Protein AF-A0A448ZVB6-F1 (afdb_monomer)

Radius of gyration: 27.48 Å; Cα contacts (8 Å, |Δi|>4): 356; chains: 1; bounding box: 102×37×63 Å

Solvent-accessible surface area (backbone atoms only — not comparable to full-atom values): 16052 Å² total; per-residue (Å²): 132,83,75,80,77,71,79,61,34,28,39,80,44,80,41,74,34,84,88,76,76,42,80,31,46,34,41,31,63,44,66,99,83,74,84,66,83,57,30,92,33,46,58,62,41,49,52,52,50,46,66,74,47,70,85,50,82,88,43,48,42,34,34,35,47,94,94,38,82,69,21,28,39,43,57,68,56,50,50,53,50,53,54,49,39,58,76,67,65,57,62,52,88,70,40,46,74,63,48,36,54,79,67,66,67,46,43,80,64,83,57,94,79,47,58,57,59,50,50,50,54,49,50,52,53,19,48,58,38,46,73,44,48,65,62,53,45,78,39,81,73,54,90,83,61,56,76,90,70,56,48,60,86,38,46,48,73,50,50,86,96,55,94,57,44,77,44,70,78,46,58,47,74,55,94,78,27,36,40,42,29,29,32,37,35,47,91,92,41,51,25,66,54,28,28,31,48,35,39,38,61,90,78,69,57,72,44,72,52,71,60,38,57,42,67,57,55,51,51,49,51,26,60,78,69,72,44,84,83,70,85,84,80,62,80,94,60,78,64,84,77,72,54,70,64,58,56,51,49,53,52,50,52,53,52,53,51,52,51,52,50,51,53,51,52,52,55,53,64,70,75,108

Organism: Metamycoplasma orale (NCBI:txid2121)

Foldseek 3Di:
DDDPPPQFFKDWDWFQQPPPRDIAIEIETDDPDFDDPTDRFDLRVLVVVLVVCVVPPQHKYFYDYPLFTAAIDTSVLSVVVSVVCVVVVPDRSVDDPVVCVVVVSGHHDDDVPCPRRVRVSLRVLQVVQVRCQQQKDKDQQDLPDQLVPDWQVRIDIDGPPDPWDKGFPTWDDDPSKIWTWIWIDDPPHIYAIWIWIWHCSVVPPTDIDGTDRPVVVVVVVCVVVVHDDDDDDDPVPPPPPPDPVVVVVVVVVVVVVVVVVVVVVVVVVVVD

Secondary structure (DSSP, 8-state):
---------EEEEEEE-TTT--EEEEEEEPPTT--S--BSSHHHHHHHHHHHTTT-TT-EEEEEETTEEEEEEEHHHHHHHHHHHHHTT--GGG--HHHHHHTT-SBP---TTSHHHHHHHHHHHHHHHHTTGGG-EEEE--TTS-GGG--GGGEEEE-TT-SSEEEEEEEEEETTEEEEEEEEEETTEEPPPEEEEEE-TTTT--EEPPPEEHHHHHHHHHHHHT----S---GGG------HHHHHHHHHHHHHHHHHHHHHHHHHHTT-

pLDDT: mean 75.35, std 16.83, range [26.95, 94.06]

Sequence (272 aa):
MAETAAQKKLIVRELLHPKVNKVVPILSELGKNDKPLAYANLVVLLKTAIKRYENEKNLIFLFYAQNKLIGSLSIAKAHTIVNSLEAKKVAPETVNIRFLVDNKLLDMFQDSTGLVTKAVNQQIATQTLDDLADKVKILLINNSKKPKELTKNDFKISIENFNGQVIIENVLESNDELDIYYYLKQGENKSQVFLKHVTGILNKNLAFSEAQLASARISEILQSTGFEATQSIKISTIKYKVPKWLYAILAATWVVLLFTIIILILSIARII

Nearest PDB structures (foldseek):
  5m8e-assembly1_B  TM=5.361E-01  e=4.218E+00  Weissella cibaria
  3blz-assembly1_D  TM=3.629E-01  e=4.472E+00  Shewanella baltica OS155

Mean predicted aligned error: 14.22 Å

Structure (mmCIF, N/CA/C/O backbone):
data_AF-A0A448ZVB6-F1
#
_entry.id   AF-A0A448ZVB6-F1
#
loop_
_atom_site.group_PDB
_atom_site.id
_atom_site.type_symbol
_atom_site.label_atom_id
_atom_site.label_alt_id
_atom_site.label_comp_id
_atom_site.label_asym_id
_atom_site.label_entity_id
_atom_site.label_seq_id
_atom_site.pdbx_PDB_ins_code
_atom_site.Cartn_x
_atom_site.Cartn_y
_atom_site.Cartn_z
_atom_site.occupancy
_atom_site.B_iso_or_equiv
_atom_site.auth_seq_id
_atom_site.auth_comp_id
_atom_site.auth_asym_id
_atom_site.auth_atom_id
_atom_site.pdbx_PDB_model_num
ATOM 1 N N . MET A 1 1 ? -32.355 -13.796 0.747 1.00 26.97 1 MET A N 1
ATOM 2 C CA . MET A 1 1 ? -31.254 -14.693 0.334 1.00 26.97 1 MET A CA 1
ATOM 3 C C . MET A 1 1 ? -29.975 -14.162 0.944 1.00 26.97 1 MET A C 1
ATOM 5 O O . MET A 1 1 ? -29.622 -13.026 0.663 1.00 26.97 1 MET A O 1
ATOM 9 N N . ALA A 1 2 ? -29.361 -14.923 1.849 1.00 26.95 2 ALA A N 1
ATOM 10 C CA . ALA A 1 2 ? -28.096 -14.554 2.470 1.00 26.95 2 ALA A CA 1
ATOM 11 C C . ALA A 1 2 ? -26.980 -14.722 1.433 1.00 26.95 2 ALA A C 1
ATOM 13 O O . ALA A 1 2 ? -26.741 -15.835 0.968 1.00 26.95 2 ALA A O 1
ATOM 14 N N . GLU A 1 3 ? -26.322 -13.629 1.046 1.00 29.27 3 GLU A N 1
ATOM 15 C CA . GLU A 1 3 ? -25.016 -13.732 0.402 1.00 29.27 3 GLU A CA 1
ATOM 16 C C . GLU A 1 3 ? -24.108 -14.520 1.348 1.00 29.27 3 GLU A C 1
ATOM 18 O O . GLU A 1 3 ? -23.851 -14.093 2.474 1.00 29.27 3 GLU A O 1
ATOM 23 N N . THR A 1 4 ? -23.632 -15.683 0.907 1.00 32.09 4 THR A N 1
ATOM 24 C CA . THR A 1 4 ? -22.507 -16.375 1.535 1.00 32.09 4 THR A CA 1
ATOM 25 C C . THR A 1 4 ? -21.377 -15.366 1.710 1.00 32.09 4 THR A C 1
ATOM 27 O O . THR A 1 4 ? -20.804 -14.891 0.723 1.00 32.09 4 THR A O 1
ATOM 30 N N . ALA A 1 5 ? -21.115 -14.990 2.964 1.00 40.97 5 ALA A N 1
ATOM 31 C CA . ALA A 1 5 ? -20.129 -13.996 3.349 1.00 40.97 5 ALA A CA 1
ATOM 32 C C . ALA A 1 5 ? -18.731 -14.502 2.980 1.00 40.97 5 ALA A C 1
ATOM 34 O O . ALA A 1 5 ? -18.048 -15.135 3.780 1.00 40.97 5 ALA A O 1
ATOM 35 N N . ALA A 1 6 ? -18.302 -14.239 1.745 1.00 42.69 6 ALA A N 1
ATOM 36 C CA . ALA A 1 6 ? -16.895 -14.313 1.393 1.00 42.69 6 ALA A CA 1
ATOM 37 C C . ALA A 1 6 ? -16.144 -13.454 2.418 1.00 42.69 6 ALA A C 1
ATOM 39 O O . ALA A 1 6 ? -16.431 -12.261 2.542 1.00 42.69 6 ALA A O 1
ATOM 40 N N . GLN A 1 7 ? -15.267 -14.088 3.199 1.00 53.31 7 GLN A N 1
ATOM 41 C CA . GLN A 1 7 ? -14.558 -13.473 4.317 1.00 53.31 7 GLN A CA 1
ATOM 42 C C . GLN A 1 7 ? -13.891 -12.185 3.830 1.00 53.31 7 GLN A C 1
ATOM 44 O O . GLN A 1 7 ? -12.942 -12.221 3.042 1.00 53.31 7 GLN A O 1
ATOM 49 N N . LYS A 1 8 ? -14.424 -11.032 4.248 1.00 58.09 8 LYS A N 1
ATOM 50 C CA . LYS A 1 8 ? -13.784 -9.748 3.980 1.00 58.09 8 LYS A CA 1
ATOM 51 C C . LYS A 1 8 ? -12.411 -9.790 4.634 1.00 58.09 8 LYS A C 1
ATOM 53 O O . LYS A 1 8 ? -12.303 -9.942 5.849 1.00 58.09 8 LYS A O 1
ATOM 58 N N . LYS A 1 9 ? -11.369 -9.699 3.817 1.00 67.50 9 LYS A N 1
ATOM 59 C CA . LYS A 1 9 ? -9.986 -9.689 4.285 1.00 67.50 9 LYS A CA 1
ATOM 60 C C . LYS A 1 9 ? -9.724 -8.379 5.023 1.00 67.50 9 LYS A C 1
ATOM 62 O O . LYS A 1 9 ? -10.151 -7.325 4.566 1.00 67.50 9 LYS A O 1
ATOM 67 N N . LEU A 1 10 ? -9.048 -8.434 6.163 1.00 75.88 10 LEU A N 1
ATOM 68 C CA . LEU A 1 10 ? -8.716 -7.245 6.950 1.00 75.88 10 LEU A CA 1
ATOM 69 C C . LEU A 1 10 ? -7.235 -6.916 6.808 1.00 75.88 10 LEU A C 1
ATOM 71 O O . LEU A 1 10 ? -6.420 -7.831 6.733 1.00 75.88 10 LEU A O 1
ATOM 75 N N . ILE A 1 11 ? -6.878 -5.634 6.799 1.00 75.94 11 ILE A N 1
ATOM 76 C CA . ILE A 1 11 ? -5.488 -5.190 6.620 1.00 75.94 11 ILE A CA 1
ATOM 77 C C . ILE A 1 11 ? -5.135 -3.998 7.497 1.00 75.94 11 ILE A C 1
ATOM 79 O O . ILE A 1 11 ? -6.006 -3.233 7.919 1.00 75.94 11 ILE A O 1
ATOM 83 N N . VAL A 1 12 ? -3.831 -3.829 7.713 1.00 79.62 12 VAL A N 1
ATOM 84 C CA . VAL A 1 12 ? -3.241 -2.660 8.366 1.00 79.62 12 VAL A CA 1
ATOM 85 C C . VAL A 1 12 ? -2.438 -1.886 7.328 1.00 79.62 12 VAL A C 1
ATOM 87 O O . VAL A 1 12 ? -1.519 -2.430 6.720 1.00 79.62 12 VAL A O 1
ATOM 90 N N . ARG A 1 13 ? -2.799 -0.621 7.133 1.00 79.69 13 ARG A N 1
ATOM 91 C CA . ARG A 1 13 ? -2.088 0.354 6.301 1.00 79.69 13 ARG A CA 1
ATOM 92 C C . ARG A 1 13 ? -1.437 1.384 7.223 1.00 79.69 13 ARG A C 1
ATOM 94 O O . ARG A 1 13 ? -1.961 1.652 8.296 1.00 79.69 13 ARG A O 1
ATOM 101 N N . GLU A 1 14 ? -0.325 1.980 6.825 1.00 80.44 14 GLU A N 1
ATOM 102 C CA . GLU A 1 14 ? 0.322 3.056 7.585 1.00 80.44 14 GLU A CA 1
ATOM 103 C C . GLU A 1 14 ? 0.130 4.397 6.866 1.00 80.44 14 GLU A C 1
ATOM 105 O O . GLU A 1 14 ? 0.242 4.474 5.640 1.00 80.44 14 GLU A O 1
ATOM 110 N N . LEU A 1 15 ? -0.188 5.445 7.629 1.00 79.62 15 LEU A N 1
ATOM 111 C CA . LEU A 1 15 ? -0.357 6.818 7.151 1.00 79.62 15 LEU A CA 1
ATOM 112 C C . LEU A 1 15 ? 0.507 7.761 7.983 1.00 79.62 15 LEU A C 1
ATOM 114 O O . LEU A 1 15 ? 0.461 7.718 9.206 1.00 79.62 15 LEU A O 1
ATOM 118 N N . LEU A 1 16 ? 1.222 8.684 7.343 1.00 76.75 16 LEU A N 1
ATOM 119 C CA . LEU A 1 16 ? 1.820 9.815 8.047 1.00 76.75 16 LEU A CA 1
ATOM 120 C C . LEU A 1 16 ? 0.722 10.827 8.411 1.00 76.75 16 LEU A C 1
ATOM 122 O O . LEU A 1 16 ? 0.147 11.478 7.538 1.00 76.75 16 LEU A O 1
ATOM 126 N N . HIS A 1 17 ? 0.394 10.944 9.697 1.00 75.12 17 HIS A N 1
ATOM 127 C CA . HIS A 1 17 ? -0.708 11.780 10.159 1.00 75.12 17 HIS A CA 1
ATOM 128 C C . HIS A 1 17 ? -0.426 13.269 9.886 1.00 75.12 17 HIS A C 1
ATOM 130 O O . HIS A 1 17 ? 0.522 13.818 10.457 1.00 75.12 17 HIS A O 1
ATOM 136 N N . PRO A 1 18 ? -1.281 13.984 9.129 1.00 73.38 18 PRO A N 1
ATOM 137 C CA . PRO A 1 18 ? -0.956 15.316 8.609 1.00 73.38 18 PRO A CA 1
ATOM 138 C C . PRO A 1 18 ? -0.808 16.397 9.689 1.00 73.38 18 PRO A C 1
ATOM 140 O O . PRO A 1 18 ? -0.128 17.390 9.468 1.00 73.38 18 PRO A O 1
ATOM 143 N N . LYS A 1 19 ? -1.436 16.222 10.862 1.00 76.12 19 LYS A N 1
ATOM 144 C CA . LYS A 1 19 ? -1.350 17.195 11.971 1.00 76.12 19 LYS A CA 1
ATOM 145 C C . LYS A 1 19 ? -0.217 16.947 12.964 1.00 76.12 19 LYS A C 1
ATOM 147 O O . LYS A 1 19 ? 0.284 17.897 13.545 1.00 76.12 19 LYS A O 1
ATOM 152 N N . VAL A 1 20 ? 0.137 15.686 13.211 1.00 77.12 20 VAL A N 1
ATOM 153 C CA . VAL A 1 20 ? 1.093 15.324 14.276 1.00 77.12 20 VAL A CA 1
ATOM 154 C C . VAL A 1 20 ? 2.392 14.751 13.721 1.00 77.12 20 VAL A C 1
ATOM 156 O O . VAL A 1 20 ? 3.300 14.467 14.491 1.00 77.12 20 VAL A O 1
ATOM 159 N N . ASN A 1 21 ? 2.479 14.579 12.398 1.00 75.00 21 ASN A N 1
ATOM 160 C CA . ASN A 1 21 ? 3.646 14.075 11.679 1.00 75.00 21 ASN A CA 1
AT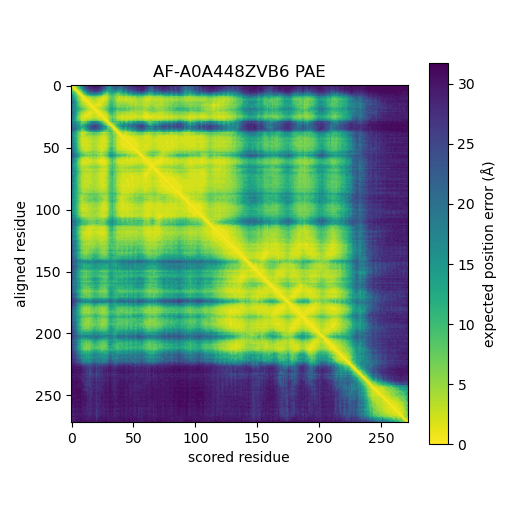OM 161 C C . ASN A 1 21 ? 4.190 12.747 12.240 1.00 75.00 21 ASN A C 1
ATOM 163 O O . ASN A 1 21 ? 5.395 12.520 12.289 1.00 75.00 21 ASN A O 1
ATOM 167 N N . LYS A 1 22 ? 3.282 11.873 12.690 1.00 77.56 22 LYS A N 1
ATOM 168 C CA . LYS A 1 22 ? 3.585 10.521 13.173 1.00 77.56 22 LYS A CA 1
ATOM 169 C C . LYS A 1 22 ? 2.880 9.490 12.316 1.00 77.56 22 LYS A C 1
ATOM 171 O O . LYS A 1 22 ? 1.780 9.749 11.827 1.00 77.56 22 LYS A O 1
ATOM 176 N N . VAL A 1 23 ? 3.499 8.327 12.158 1.00 79.88 23 VAL A N 1
ATOM 177 C CA . VAL A 1 23 ? 2.869 7.199 11.476 1.00 79.88 23 VAL A CA 1
ATOM 178 C C . VAL A 1 23 ? 1.716 6.688 12.333 1.00 79.88 23 VAL A C 1
ATOM 180 O O . VAL A 1 23 ? 1.885 6.409 13.517 1.00 79.88 23 VAL A O 1
ATOM 183 N N . VAL A 1 24 ? 0.536 6.593 11.730 1.00 84.44 24 VAL A N 1
ATOM 184 C CA . VAL A 1 24 ? -0.666 6.043 12.344 1.00 84.44 24 VAL A CA 1
ATOM 185 C C . VAL A 1 24 ? -1.178 4.853 11.530 1.00 84.44 24 VAL A C 1
ATOM 187 O O . VAL A 1 24 ? -1.270 4.935 10.300 1.00 84.44 24 VAL A O 1
ATOM 190 N N . PRO A 1 25 ? -1.512 3.738 12.191 1.00 86.69 25 PRO A N 1
ATOM 191 C CA . PRO A 1 25 ? -2.117 2.581 11.544 1.00 86.69 25 PRO A CA 1
ATOM 192 C C . PRO A 1 25 ? -3.595 2.816 11.194 1.00 86.69 25 PRO A C 1
ATOM 194 O O . PRO A 1 25 ? -4.404 3.215 12.034 1.00 86.69 25 PRO A O 1
ATOM 197 N N . ILE A 1 26 ? -3.958 2.494 9.954 1.00 87.06 26 ILE A N 1
ATOM 198 C CA . ILE A 1 26 ? -5.322 2.433 9.430 1.00 87.06 26 ILE A CA 1
ATOM 199 C C . ILE A 1 26 ? -5.717 0.964 9.273 1.00 87.06 26 ILE A C 1
ATOM 201 O O . ILE A 1 26 ? -5.144 0.225 8.473 1.00 87.06 26 ILE A O 1
ATOM 205 N N . LEU A 1 27 ? -6.725 0.546 10.024 1.00 89.19 27 LEU A N 1
ATOM 206 C CA . LEU A 1 27 ? -7.297 -0.788 10.019 1.00 89.19 27 LEU A CA 1
ATOM 207 C C . LEU A 1 27 ? -8.504 -0.770 9.091 1.00 89.19 27 LEU A C 1
ATOM 209 O O . LEU A 1 27 ? -9.443 -0.001 9.311 1.00 89.19 27 LEU A O 1
ATOM 213 N N . SER A 1 28 ? -8.479 -1.590 8.042 1.00 83.62 28 SER A N 1
ATOM 214 C CA . SER A 1 28 ? -9.523 -1.555 7.017 1.00 83.62 28 SER A CA 1
ATOM 215 C C . SER A 1 28 ? -10.013 -2.925 6.576 1.00 83.62 28 SER A C 1
ATOM 217 O O . SER A 1 28 ? -9.269 -3.906 6.596 1.00 83.62 28 SER A O 1
ATOM 219 N N . GLU A 1 29 ? -11.285 -2.973 6.180 1.00 76.19 29 GLU A N 1
ATOM 220 C CA . GLU A 1 29 ? -11.863 -4.083 5.420 1.00 76.19 29 GLU A CA 1
ATOM 221 C C . GLU A 1 29 ? -11.509 -3.916 3.938 1.00 76.19 29 GLU A C 1
ATOM 223 O O . GLU A 1 29 ? -11.796 -2.878 3.341 1.00 76.19 29 GLU A O 1
ATOM 228 N N . LEU A 1 30 ? -10.922 -4.948 3.337 1.00 64.50 30 LEU A N 1
ATOM 229 C CA . LEU A 1 30 ? -10.768 -5.049 1.891 1.00 64.50 30 LEU A CA 1
ATOM 230 C C . LEU A 1 30 ? -12.074 -5.466 1.222 1.00 64.50 30 LEU A C 1
ATOM 232 O O . LEU A 1 30 ? -12.866 -6.249 1.761 1.00 64.50 30 LEU A O 1
ATOM 236 N N . GLY A 1 31 ? -12.245 -5.000 -0.015 1.00 51.66 31 GLY A N 1
ATOM 237 C CA . GLY A 1 31 ? -13.169 -5.614 -0.961 1.00 51.66 31 GLY A CA 1
ATOM 238 C C . GLY A 1 31 ? -12.726 -7.034 -1.344 1.00 51.66 31 GLY A C 1
ATOM 239 O O . GLY A 1 31 ? -11.632 -7.483 -1.010 1.00 51.66 31 GLY A O 1
ATOM 240 N N . LYS A 1 32 ? -13.579 -7.759 -2.079 1.00 44.88 32 LYS A N 1
ATOM 241 C CA . LYS A 1 32 ? -13.389 -9.181 -2.440 1.00 44.88 32 LYS A CA 1
ATOM 242 C C . LYS A 1 32 ? -12.064 -9.526 -3.165 1.00 44.88 32 LYS A C 1
ATOM 244 O O . LYS A 1 32 ? -11.754 -10.709 -3.241 1.00 44.88 32 LYS A O 1
ATOM 249 N N . ASN A 1 33 ? -11.284 -8.560 -3.669 1.00 42.31 33 ASN A N 1
ATOM 250 C CA . ASN A 1 33 ? -10.272 -8.806 -4.712 1.00 42.31 33 ASN A CA 1
ATOM 251 C C . ASN A 1 33 ? -8.814 -8.400 -4.415 1.00 42.31 33 ASN A C 1
ATOM 253 O O . ASN A 1 33 ? -7.983 -8.497 -5.324 1.00 42.31 33 ASN A O 1
ATOM 257 N N . ASP A 1 34 ? -8.459 -8.036 -3.183 1.00 43.88 34 ASP A N 1
ATOM 258 C CA . ASP A 1 34 ? -7.114 -7.512 -2.909 1.00 43.88 34 ASP A CA 1
ATOM 259 C C . ASP A 1 34 ? -6.225 -8.509 -2.140 1.00 43.88 34 ASP A C 1
ATOM 261 O O . ASP A 1 34 ? -6.664 -9.207 -1.216 1.00 43.88 34 ASP A O 1
ATOM 265 N N . LYS A 1 35 ? -4.952 -8.584 -2.555 1.00 45.47 35 LYS A N 1
ATOM 266 C CA . LYS A 1 35 ? -3.877 -9.376 -1.933 1.00 45.47 35 LYS A CA 1
ATOM 267 C C . LYS A 1 35 ? -2.881 -8.479 -1.168 1.00 45.47 35 LYS A C 1
ATOM 269 O O . LYS A 1 35 ? -1.762 -8.298 -1.630 1.00 45.47 35 LYS A O 1
ATOM 274 N N . PRO A 1 36 ? -3.207 -8.003 0.035 1.00 52.06 36 PRO A N 1
ATOM 275 C CA . PRO A 1 36 ? -2.189 -7.719 1.044 1.00 52.06 36 PRO A CA 1
ATOM 276 C C . PRO A 1 36 ? -2.136 -8.864 2.062 1.00 52.06 36 PRO A C 1
ATOM 278 O O . PRO A 1 36 ? -2.919 -9.818 1.975 1.00 52.06 36 PRO A O 1
ATOM 281 N N . LEU A 1 37 ? -1.232 -8.761 3.048 1.00 56.94 37 LEU A N 1
ATOM 282 C CA . LEU A 1 37 ? -1.258 -9.567 4.276 1.00 56.94 37 LEU A CA 1
ATOM 283 C C . LEU A 1 37 ? -2.626 -9.422 4.953 1.00 56.94 37 LEU A C 1
ATOM 285 O O . LEU A 1 37 ? -2.877 -8.508 5.739 1.00 56.94 37 LEU A O 1
ATOM 289 N N . ALA A 1 38 ? -3.526 -10.317 4.578 1.00 66.38 38 ALA A N 1
ATOM 290 C CA . ALA A 1 38 ? -4.894 -10.332 5.026 1.00 66.38 38 ALA A CA 1
ATOM 291 C C . ALA A 1 38 ? -4.985 -11.083 6.347 1.00 66.38 38 ALA A C 1
ATOM 293 O O . ALA A 1 38 ? -4.633 -12.259 6.438 1.00 66.38 38 ALA A O 1
ATOM 294 N N . TYR A 1 39 ? -5.501 -10.411 7.363 1.00 72.94 39 TYR A N 1
ATOM 295 C CA . TYR A 1 39 ? -5.822 -11.029 8.635 1.00 72.94 39 TYR A CA 1
ATOM 296 C C . TYR A 1 39 ? -7.164 -11.751 8.531 1.00 72.94 39 TYR A C 1
ATOM 298 O O . TYR A 1 39 ? -8.125 -11.228 7.962 1.00 72.94 39 TYR A O 1
ATOM 306 N N . ALA A 1 40 ? -7.220 -12.953 9.108 1.00 73.81 40 ALA A N 1
ATOM 307 C CA . ALA A 1 40 ? -8.392 -13.824 9.052 1.00 73.81 40 ALA A CA 1
ATOM 308 C C . ALA A 1 40 ? -9.618 -13.242 9.781 1.00 73.81 40 ALA A C 1
ATOM 310 O O . ALA A 1 40 ? -10.751 -13.515 9.397 1.00 73.81 40 ALA A O 1
ATOM 311 N N . ASN A 1 41 ? -9.401 -12.456 10.840 1.00 83.81 41 ASN A N 1
ATOM 312 C CA . ASN A 1 41 ? -10.450 -11.762 11.584 1.00 83.81 41 ASN A CA 1
ATOM 313 C C . ASN A 1 41 ? -9.885 -10.544 12.333 1.00 83.81 41 ASN A C 1
ATOM 315 O O . ASN A 1 41 ? -8.666 -10.362 12.437 1.00 83.81 41 ASN A O 1
ATOM 319 N N . LEU A 1 42 ? -10.784 -9.710 12.864 1.00 86.50 42 LEU A N 1
ATOM 320 C CA . LEU A 1 42 ? -10.414 -8.441 13.483 1.00 86.50 42 LEU A CA 1
ATOM 321 C C . LEU A 1 42 ? -9.681 -8.614 14.809 1.00 86.50 42 LEU A C 1
ATOM 323 O O . LEU A 1 42 ? -8.812 -7.808 15.122 1.00 86.50 42 LEU A O 1
ATOM 327 N N . VAL A 1 43 ? -9.986 -9.666 15.569 1.00 88.75 43 VAL A N 1
ATOM 328 C CA . VAL A 1 43 ? -9.310 -9.944 16.844 1.00 88.75 43 VAL A CA 1
ATOM 329 C C . VAL A 1 43 ? -7.832 -10.245 16.603 1.00 88.75 43 VAL A C 1
ATOM 331 O O . VAL A 1 43 ? -6.972 -9.683 17.278 1.00 88.75 43 VAL A O 1
ATOM 334 N N . VAL A 1 44 ? -7.526 -11.083 15.607 1.00 87.19 44 VAL A N 1
ATOM 335 C CA . VAL A 1 44 ? -6.141 -11.392 15.216 1.00 87.19 44 VAL A CA 1
ATOM 336 C C . VAL A 1 44 ? -5.434 -10.132 14.730 1.00 87.19 44 VAL A C 1
ATOM 338 O O . VAL A 1 44 ? -4.333 -9.842 15.192 1.00 87.19 44 VAL A O 1
ATOM 341 N N . LEU A 1 45 ? -6.084 -9.349 13.865 1.00 88.56 45 LEU A N 1
ATOM 342 C CA . LEU A 1 45 ? -5.527 -8.089 13.382 1.00 88.56 45 LEU A CA 1
ATOM 343 C C . LEU A 1 45 ? -5.195 -7.135 14.536 1.00 88.56 45 LEU A C 1
ATOM 345 O O . LEU A 1 45 ? -4.090 -6.598 14.582 1.00 88.56 45 LEU A O 1
ATOM 349 N N . LEU A 1 46 ? -6.126 -6.941 15.476 1.00 90.38 46 LEU A N 1
ATOM 350 C CA . LEU A 1 46 ? -5.930 -6.055 16.622 1.00 90.38 46 LEU A CA 1
ATOM 351 C C . LEU A 1 46 ? -4.786 -6.530 17.506 1.00 90.38 46 LEU A C 1
ATOM 353 O O . LEU A 1 46 ? -3.941 -5.718 17.859 1.00 90.38 46 LEU A O 1
ATOM 357 N N . LYS A 1 47 ? -4.700 -7.829 17.809 1.00 90.69 47 LYS A N 1
ATOM 358 C CA . LYS A 1 47 ? -3.573 -8.390 18.569 1.00 90.69 47 LYS A CA 1
ATOM 359 C C . LYS A 1 47 ? -2.234 -8.133 17.887 1.00 90.69 47 LYS A C 1
ATOM 361 O O . LYS A 1 47 ? -1.287 -7.705 18.543 1.00 90.69 47 LYS A O 1
ATOM 366 N N . THR A 1 48 ? -2.149 -8.377 16.579 1.00 87.69 48 THR A N 1
ATOM 367 C CA . THR A 1 48 ? -0.916 -8.139 15.822 1.00 87.69 48 THR A CA 1
ATOM 368 C C . THR A 1 48 ? -0.560 -6.655 15.790 1.00 87.69 48 THR A C 1
ATOM 370 O O . THR A 1 48 ? 0.599 -6.310 16.007 1.00 87.69 48 THR A O 1
ATOM 373 N N . ALA A 1 49 ? -1.540 -5.777 15.568 1.00 87.19 49 ALA A N 1
ATOM 374 C CA . ALA A 1 49 ? -1.331 -4.333 15.566 1.00 87.19 49 ALA A CA 1
ATOM 375 C C . ALA A 1 49 ? -0.883 -3.832 16.947 1.00 87.19 49 ALA A C 1
ATOM 377 O O . ALA A 1 49 ? 0.116 -3.129 17.046 1.00 87.19 49 ALA A O 1
ATOM 378 N N . ILE A 1 50 ? -1.560 -4.251 18.015 1.00 90.94 50 ILE A N 1
ATOM 379 C CA . ILE A 1 50 ? -1.192 -3.944 19.399 1.00 90.94 50 ILE A CA 1
ATOM 380 C C . ILE A 1 50 ? 0.262 -4.336 19.669 1.00 90.94 50 ILE A C 1
ATOM 382 O O . ILE A 1 50 ? 1.050 -3.484 20.061 1.00 90.94 50 ILE A O 1
ATOM 386 N N . LYS A 1 51 ? 0.640 -5.587 19.376 1.00 90.44 51 LYS A N 1
ATOM 387 C CA . LYS A 1 51 ? 2.011 -6.072 19.582 1.00 90.44 51 LYS A CA 1
ATOM 388 C C . LYS A 1 51 ? 3.037 -5.277 18.768 1.00 90.44 51 LYS A C 1
ATOM 390 O O . LYS A 1 51 ? 4.131 -5.009 19.249 1.00 90.44 51 LYS A O 1
ATOM 395 N N . ARG A 1 52 ? 2.700 -4.899 17.529 1.00 86.94 52 ARG A N 1
ATOM 396 C CA . ARG A 1 52 ? 3.590 -4.122 16.651 1.00 86.94 52 ARG A CA 1
ATOM 397 C C . ARG A 1 52 ? 3.876 -2.724 17.199 1.00 86.94 52 ARG A C 1
ATOM 399 O O . ARG A 1 52 ? 4.987 -2.239 17.020 1.00 86.94 52 ARG A O 1
ATOM 406 N N . TYR A 1 53 ? 2.897 -2.090 17.840 1.00 86.00 53 TYR A N 1
ATOM 407 C CA . TYR A 1 53 ? 3.007 -0.701 18.292 1.00 86.00 53 TYR A CA 1
ATOM 408 C C . TYR A 1 53 ? 2.948 -0.542 19.819 1.00 86.00 53 TYR A C 1
ATOM 410 O O . TYR A 1 53 ? 2.659 0.545 20.308 1.00 86.00 53 TYR A O 1
ATOM 418 N N . GLU A 1 54 ? 3.234 -1.596 20.584 1.00 86.00 54 GLU A N 1
ATOM 419 C CA . GLU A 1 54 ? 3.097 -1.629 22.051 1.00 86.00 54 GLU A CA 1
ATOM 420 C C . GLU A 1 54 ? 3.899 -0.520 22.761 1.00 86.00 54 GLU A C 1
ATOM 422 O O . GLU A 1 54 ? 3.479 0.011 23.787 1.00 86.00 54 GLU A O 1
ATOM 427 N N . ASN A 1 55 ? 5.016 -0.100 22.159 1.00 85.00 55 ASN A N 1
ATOM 428 C CA . ASN A 1 55 ? 5.895 0.945 22.688 1.00 85.00 55 ASN A CA 1
ATOM 429 C C . ASN A 1 55 ? 5.492 2.378 22.279 1.00 85.00 55 ASN A C 1
ATOM 431 O O . ASN A 1 55 ? 6.068 3.350 22.776 1.00 85.00 55 ASN A O 1
ATOM 435 N N . GLU A 1 56 ? 4.509 2.542 21.390 1.00 83.06 56 GLU A N 1
ATOM 436 C CA . GLU A 1 56 ? 4.094 3.846 20.862 1.00 83.06 56 GLU A CA 1
ATOM 437 C C . GLU A 1 56 ? 3.061 4.512 21.780 1.00 83.06 56 GLU A C 1
ATOM 439 O O . GLU A 1 56 ? 1.845 4.298 21.689 1.00 83.06 56 GLU A O 1
ATOM 444 N N . LYS A 1 57 ? 3.543 5.377 22.680 1.00 77.06 57 LYS A N 1
ATOM 445 C CA . LYS A 1 57 ? 2.666 6.160 23.560 1.00 77.06 57 LYS A CA 1
ATOM 446 C C . LYS A 1 57 ? 1.745 7.068 22.739 1.00 77.06 57 LYS A C 1
ATOM 448 O O . LYS A 1 57 ? 2.200 7.835 21.891 1.00 77.06 57 LYS A O 1
ATOM 453 N N . ASN A 1 58 ? 0.455 7.044 23.075 1.00 78.88 58 ASN A N 1
ATOM 454 C CA . ASN A 1 58 ? -0.608 7.833 22.437 1.00 78.88 58 ASN A CA 1
ATOM 455 C C . ASN A 1 58 ? -0.878 7.482 20.963 1.00 78.88 58 ASN A C 1
ATOM 457 O O . ASN A 1 58 ? -1.455 8.296 20.241 1.00 78.88 58 ASN A O 1
ATOM 461 N N . LEU A 1 59 ? -0.495 6.283 20.510 1.00 86.00 59 LEU A N 1
ATOM 462 C CA . LEU A 1 59 ? -0.894 5.806 19.190 1.00 86.00 59 LEU A CA 1
ATOM 463 C C . LEU A 1 59 ? -2.412 5.604 19.116 1.00 86.00 59 LEU A C 1
ATOM 465 O O . LEU A 1 59 ? -3.044 5.075 20.039 1.00 86.00 59 LEU A O 1
ATOM 469 N N . ILE A 1 60 ? -2.972 5.996 17.974 1.00 89.62 60 ILE A N 1
ATOM 470 C CA . ILE A 1 60 ? -4.375 5.813 17.632 1.00 89.62 60 ILE A CA 1
ATOM 471 C C . ILE A 1 60 ? -4.469 4.929 16.386 1.00 89.62 60 ILE A C 1
ATOM 473 O O . ILE A 1 60 ? -3.861 5.216 15.356 1.00 89.62 60 ILE A O 1
ATOM 477 N N . PHE A 1 61 ? -5.267 3.874 16.489 1.00 91.69 61 PHE A N 1
ATOM 478 C CA . PHE A 1 61 ? -5.745 3.062 15.381 1.00 91.69 61 PHE A CA 1
ATOM 479 C C . PHE A 1 61 ? -6.923 3.769 14.711 1.00 91.69 61 PHE A C 1
ATOM 481 O O . PHE A 1 61 ? -7.921 4.064 15.371 1.00 91.69 61 PHE A O 1
ATOM 488 N N . LEU A 1 62 ? -6.826 4.029 13.410 1.00 91.25 62 LEU A N 1
ATOM 489 C CA . LEU A 1 62 ? -7.915 4.577 12.600 1.00 91.25 62 LEU A CA 1
ATOM 490 C C . LEU A 1 62 ? -8.674 3.436 11.922 1.00 91.25 62 LEU A C 1
ATOM 492 O O . LEU A 1 62 ? -8.054 2.556 11.340 1.00 91.25 62 LEU A O 1
ATOM 496 N N . PHE A 1 63 ? -10.004 3.444 11.961 1.00 91.44 63 PHE A N 1
ATOM 497 C CA . PHE A 1 63 ? -10.828 2.392 11.361 1.00 91.44 63 PHE A CA 1
ATOM 498 C C . PHE A 1 63 ? -11.503 2.887 10.095 1.00 91.44 63 PHE A C 1
ATOM 500 O O . PHE A 1 63 ? -12.298 3.824 10.139 1.00 91.44 63 PHE A O 1
ATOM 507 N N . TYR A 1 64 ? -11.236 2.220 8.978 1.00 87.56 64 TYR A N 1
ATOM 508 C CA . TYR A 1 64 ? -11.812 2.547 7.682 1.00 87.56 64 TYR A CA 1
ATOM 509 C C . TYR A 1 64 ? -12.633 1.383 7.134 1.00 87.56 64 TYR A C 1
ATOM 511 O O . TYR A 1 64 ? -12.134 0.275 6.956 1.00 87.56 64 TYR A O 1
ATOM 519 N N . ALA A 1 65 ? -13.899 1.627 6.826 1.00 84.38 65 ALA A N 1
ATOM 520 C CA . ALA A 1 65 ? -14.751 0.638 6.179 1.00 84.38 65 ALA A CA 1
ATOM 521 C C . ALA A 1 65 ? -15.848 1.338 5.381 1.00 84.38 65 ALA A C 1
ATOM 523 O O . ALA A 1 65 ? -16.172 2.496 5.634 1.00 84.38 65 ALA A O 1
ATOM 524 N N . GLN A 1 66 ? -16.424 0.633 4.403 1.00 77.88 66 GLN A N 1
ATOM 525 C CA . GLN A 1 66 ? -17.473 1.185 3.533 1.00 77.88 66 GLN A CA 1
ATOM 526 C C . GLN A 1 66 ? -17.067 2.528 2.889 1.00 77.88 66 GLN A C 1
ATOM 528 O O . GLN A 1 66 ? -17.871 3.453 2.816 1.00 77.88 66 GLN A O 1
ATOM 533 N N . ASN A 1 67 ? -15.807 2.641 2.457 1.00 75.19 67 ASN A N 1
ATOM 534 C CA . ASN A 1 67 ? -15.234 3.839 1.834 1.00 75.19 67 ASN A CA 1
ATOM 535 C C . ASN A 1 67 ? -15.267 5.110 2.706 1.00 75.19 67 ASN A C 1
ATOM 537 O O . ASN A 1 67 ? -15.312 6.227 2.190 1.00 75.19 67 ASN A O 1
ATOM 541 N N . LYS A 1 68 ? -15.247 4.957 4.035 1.00 82.94 68 LYS A N 1
ATOM 542 C CA . LYS A 1 68 ? -15.200 6.080 4.976 1.00 82.94 68 LYS A CA 1
ATOM 543 C C . LYS A 1 68 ? -14.398 5.749 6.229 1.00 82.94 68 LYS A C 1
ATOM 545 O O . LYS A 1 68 ? -14.326 4.600 6.665 1.00 82.94 68 LYS A O 1
ATOM 550 N N . LEU A 1 69 ? -13.830 6.788 6.834 1.00 87.25 69 LEU A N 1
ATOM 551 C CA . LEU A 1 69 ? -13.269 6.719 8.178 1.00 87.25 69 LEU A CA 1
ATOM 552 C C . LEU A 1 69 ? -14.433 6.619 9.175 1.00 87.25 69 LEU A C 1
ATOM 554 O O . LEU A 1 69 ? -15.302 7.487 9.206 1.00 87.25 69 LEU A O 1
ATOM 558 N N . ILE A 1 70 ? -14.486 5.524 9.929 1.00 88.94 70 ILE A N 1
ATOM 559 C CA . ILE A 1 70 ? -15.623 5.166 10.787 1.00 88.94 70 ILE A CA 1
ATOM 560 C C . ILE A 1 70 ? -15.372 5.529 12.251 1.00 88.94 70 ILE A C 1
ATOM 562 O O . ILE A 1 70 ? -16.311 5.860 12.971 1.00 88.94 70 ILE A O 1
ATOM 566 N N . GLY A 1 71 ? -14.124 5.474 12.705 1.00 91.62 71 GLY A N 1
ATOM 567 C CA . GLY A 1 71 ? -13.799 5.760 14.095 1.00 91.62 71 GLY A CA 1
ATOM 568 C C . GLY A 1 71 ? -12.340 5.503 14.418 1.00 91.62 71 GLY A C 1
ATOM 569 O O . GLY A 1 71 ? -11.517 5.270 13.528 1.00 91.62 71 GLY A O 1
ATOM 570 N N . SER A 1 72 ? -12.031 5.544 15.707 1.00 92.81 72 SER A N 1
ATOM 571 C CA . SER A 1 72 ? -10.675 5.365 16.205 1.00 92.81 72 SER A CA 1
ATOM 572 C C . SER A 1 72 ? -10.618 4.619 17.532 1.00 92.81 72 SER A C 1
ATOM 574 O O . SER A 1 72 ? -11.594 4.601 18.279 1.00 92.81 72 SER A O 1
ATOM 576 N N . LEU A 1 73 ? -9.453 4.052 17.843 1.00 93.94 73 LEU A N 1
ATOM 577 C CA . LEU A 1 73 ? -9.130 3.499 19.158 1.00 93.94 73 LEU A CA 1
ATOM 578 C C . LEU A 1 73 ? -7.728 3.908 19.581 1.00 93.94 73 LEU A C 1
ATOM 580 O O . LEU A 1 73 ? -6.797 3.819 18.788 1.00 93.94 73 LEU A O 1
ATOM 584 N N . SER A 1 74 ? -7.547 4.259 20.851 1.00 91.44 74 SER A N 1
ATOM 585 C CA . SER A 1 74 ? -6.206 4.255 21.439 1.00 91.44 74 SER A CA 1
ATOM 586 C C . SER A 1 74 ? -5.709 2.820 21.632 1.00 91.44 74 SER A C 1
ATOM 588 O O . SER A 1 74 ? -6.509 1.889 21.780 1.00 91.44 74 SER A O 1
ATOM 590 N N . ILE A 1 75 ? -4.389 2.638 21.700 1.00 90.75 75 ILE A N 1
ATOM 591 C CA . ILE A 1 75 ? -3.800 1.318 21.966 1.00 90.75 75 ILE A CA 1
ATOM 592 C C . ILE A 1 75 ? -4.302 0.695 23.280 1.00 90.75 75 ILE A C 1
ATOM 594 O O . ILE A 1 75 ? -4.623 -0.490 23.325 1.00 90.75 75 ILE A O 1
ATOM 598 N N . ALA A 1 76 ? -4.484 1.512 24.323 1.00 90.31 76 ALA A N 1
ATOM 599 C CA . ALA A 1 76 ? -5.017 1.069 25.609 1.00 90.31 76 ALA A CA 1
ATOM 600 C C . ALA A 1 76 ? -6.456 0.540 25.489 1.00 90.31 76 ALA A C 1
ATOM 602 O O . ALA A 1 76 ? -6.759 -0.544 25.985 1.00 90.31 76 ALA A O 1
ATOM 603 N N . LYS A 1 77 ? -7.337 1.257 24.773 1.00 92.56 77 LYS A N 1
ATOM 604 C CA . LYS A 1 77 ? -8.712 0.791 24.533 1.00 92.56 77 LYS A CA 1
ATOM 605 C C . LYS A 1 77 ? -8.740 -0.471 23.674 1.00 92.56 77 LYS A C 1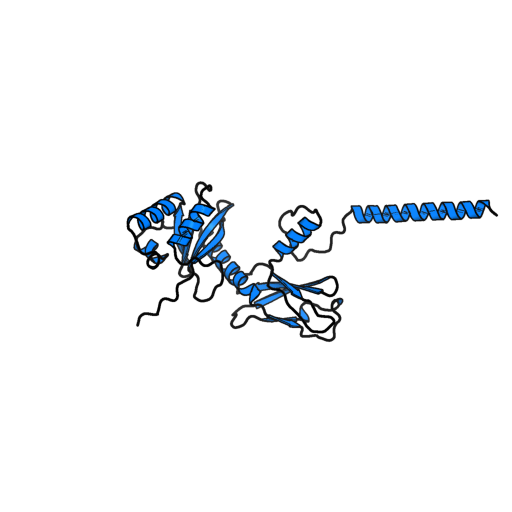
ATOM 607 O O . LYS A 1 77 ? -9.547 -1.360 23.938 1.00 92.56 77 LYS A O 1
ATOM 612 N N . ALA A 1 78 ? -7.850 -0.578 22.688 1.00 92.81 78 ALA A N 1
ATOM 613 C CA . ALA A 1 78 ? -7.733 -1.780 21.869 1.00 92.81 78 ALA A CA 1
ATOM 614 C C . ALA A 1 78 ? -7.367 -3.013 22.717 1.00 92.81 78 ALA A C 1
ATOM 616 O O . ALA A 1 78 ? -8.019 -4.047 22.575 1.00 92.81 78 ALA A O 1
ATOM 617 N N . HIS A 1 79 ? -6.418 -2.891 23.657 1.00 92.50 79 HIS A N 1
ATOM 618 C CA . HIS A 1 79 ? -6.123 -3.950 24.634 1.00 92.50 79 HIS A CA 1
ATOM 619 C C . HIS A 1 79 ? -7.353 -4.339 25.458 1.00 92.50 79 HIS A C 1
ATOM 621 O O . HIS A 1 79 ? -7.670 -5.523 25.567 1.00 92.50 79 HIS A O 1
ATOM 627 N N . THR A 1 80 ? -8.073 -3.361 26.018 1.00 93.69 80 THR A N 1
ATOM 628 C CA . THR A 1 80 ? -9.277 -3.628 26.820 1.00 93.69 80 THR A CA 1
ATOM 629 C C . THR A 1 80 ? -10.340 -4.376 26.017 1.00 93.69 80 THR A C 1
ATOM 631 O O . THR A 1 80 ? -10.936 -5.325 26.526 1.00 93.69 80 THR A O 1
ATOM 634 N N . ILE A 1 81 ? -10.560 -3.981 24.760 1.00 94.06 81 ILE A N 1
ATOM 635 C CA . ILE A 1 81 ? -11.523 -4.637 23.871 1.00 94.06 81 ILE A CA 1
ATOM 636 C C . ILE A 1 81 ? -11.099 -6.080 23.598 1.00 94.06 81 ILE A C 1
ATOM 638 O O . ILE A 1 81 ? -11.911 -6.982 23.793 1.00 94.06 81 ILE A O 1
ATOM 642 N N . VAL A 1 82 ? -9.841 -6.317 23.206 1.00 93.69 82 VAL A N 1
ATOM 643 C CA . VAL A 1 82 ? -9.337 -7.675 22.933 1.00 93.69 82 VAL A CA 1
ATOM 644 C C . VAL A 1 82 ? -9.489 -8.568 24.165 1.00 93.69 82 VAL A C 1
ATOM 646 O O . VAL A 1 82 ? -10.108 -9.626 24.064 1.00 93.69 82 VAL A O 1
ATOM 649 N N . ASN A 1 83 ? -9.040 -8.108 25.335 1.00 93.25 83 ASN A N 1
ATOM 650 C CA . ASN A 1 83 ? -9.144 -8.872 26.581 1.00 93.25 83 ASN A CA 1
ATOM 651 C C . ASN A 1 83 ? -10.609 -9.162 26.956 1.00 93.25 83 ASN A C 1
ATOM 653 O O . ASN A 1 83 ? -10.934 -10.251 27.425 1.00 93.25 83 ASN A O 1
ATOM 657 N N . SER A 1 84 ? -11.517 -8.203 26.737 1.00 93.44 84 SER A N 1
ATOM 658 C CA . SER A 1 84 ? -12.945 -8.387 27.023 1.00 93.44 84 SER A CA 1
ATOM 659 C C . SER A 1 84 ? -13.596 -9.413 26.093 1.00 93.44 84 SER A C 1
ATOM 661 O O . SER A 1 84 ? -14.389 -10.237 26.553 1.00 93.44 84 SER A O 1
ATOM 663 N N . LEU A 1 85 ? -13.254 -9.389 24.801 1.00 91.81 85 LEU A N 1
ATOM 664 C CA . LEU A 1 85 ? -13.751 -10.357 23.820 1.00 91.81 85 LEU A CA 1
ATOM 665 C C . LEU A 1 85 ? -13.291 -11.780 24.157 1.00 91.81 85 LEU A C 1
ATOM 667 O O . LEU A 1 85 ? -14.092 -12.712 24.084 1.00 91.81 85 LEU A O 1
ATOM 671 N N . GLU A 1 86 ? -12.037 -11.938 24.586 1.00 90.12 86 GLU A N 1
ATOM 672 C CA . GLU A 1 86 ? -11.490 -13.225 25.024 1.00 90.12 86 GLU A CA 1
ATOM 673 C C . GLU A 1 86 ? -12.149 -13.735 26.304 1.00 90.12 86 GLU A C 1
ATOM 675 O O . GLU A 1 86 ? -12.594 -14.882 26.351 1.00 90.12 86 GLU A O 1
ATOM 680 N N . ALA A 1 87 ? -12.275 -12.877 27.320 1.00 92.81 87 ALA A N 1
ATOM 681 C CA . ALA A 1 87 ? -12.907 -13.237 28.588 1.00 92.81 87 ALA A CA 1
ATOM 682 C C . ALA A 1 87 ? -14.366 -13.681 28.394 1.00 92.81 87 ALA A C 1
ATOM 684 O O . ALA A 1 87 ? -14.829 -14.621 29.040 1.00 92.81 87 ALA A O 1
ATOM 685 N N . LYS A 1 88 ? -15.082 -13.039 27.463 1.00 90.69 88 LYS A N 1
ATOM 686 C CA . LYS A 1 88 ? -16.463 -13.384 27.095 1.00 90.69 88 LYS A CA 1
ATOM 687 C C . LYS A 1 88 ? -16.566 -14.530 26.084 1.00 90.69 88 LYS A C 1
ATOM 689 O O . LYS A 1 88 ? -17.682 -14.888 25.718 1.00 90.69 88 LYS A O 1
ATOM 694 N N . LYS A 1 89 ? -15.439 -15.096 25.631 1.00 89.44 89 LYS A N 1
ATOM 695 C CA . LYS A 1 89 ? -15.371 -16.160 24.613 1.00 89.44 89 LYS A CA 1
ATOM 696 C C . LYS A 1 89 ? -16.170 -15.820 23.348 1.00 89.44 89 LYS A C 1
ATOM 698 O O . LYS A 1 89 ? -16.844 -16.677 22.780 1.00 89.44 89 LYS A O 1
ATOM 703 N N . VAL A 1 90 ? -16.114 -14.558 22.916 1.00 86.88 90 VAL A N 1
ATOM 704 C CA . VAL A 1 90 ? -16.786 -14.122 21.687 1.00 86.88 90 VAL A CA 1
ATOM 705 C C . VAL A 1 90 ? -16.098 -14.777 20.493 1.00 86.88 90 VAL A C 1
ATOM 707 O O . VAL A 1 90 ? -14.881 -14.682 20.340 1.00 86.88 90 VAL A O 1
ATOM 710 N N . ALA A 1 91 ? -16.887 -15.428 19.643 1.00 83.88 91 ALA A N 1
ATOM 711 C CA . ALA A 1 91 ? -16.411 -16.108 18.448 1.00 83.88 91 ALA A CA 1
ATOM 712 C C . ALA A 1 91 ? -15.717 -15.110 17.487 1.00 83.88 91 ALA A C 1
ATOM 714 O O . ALA A 1 91 ? -16.377 -14.171 17.027 1.00 83.88 91 ALA A O 1
ATOM 715 N N . PRO A 1 92 ? -14.410 -15.248 17.178 1.00 80.88 92 PRO A N 1
ATOM 716 C CA . PRO A 1 92 ? -13.649 -14.249 16.414 1.00 80.88 92 PRO A CA 1
ATOM 717 C C . PRO A 1 92 ? -14.220 -13.917 15.030 1.00 80.88 92 PRO A C 1
ATOM 719 O O . PRO A 1 92 ? -14.106 -12.783 14.569 1.00 80.88 92 PRO A O 1
ATOM 722 N N . GLU A 1 93 ? -14.861 -14.883 14.377 1.00 80.69 93 GLU A N 1
ATOM 723 C CA . GLU A 1 93 ? -15.539 -14.743 13.086 1.00 80.69 93 GLU A CA 1
ATOM 724 C C . GLU A 1 93 ? -16.732 -13.777 13.124 1.00 80.69 93 GLU A C 1
ATOM 726 O O . GLU A 1 93 ? -17.100 -13.208 12.097 1.00 80.69 93 GLU A O 1
ATOM 731 N N . THR A 1 94 ? -17.305 -13.546 14.308 1.00 81.44 94 THR A N 1
ATOM 732 C CA . THR A 1 94 ? -18.408 -12.593 14.507 1.00 81.44 94 THR A CA 1
ATOM 733 C C . THR A 1 94 ? -17.922 -11.158 14.723 1.00 81.44 94 THR A C 1
ATOM 735 O O . THR A 1 94 ? -18.707 -10.213 14.633 1.00 81.44 94 THR A O 1
ATOM 738 N N . VAL A 1 95 ? -16.620 -10.970 14.967 1.00 83.94 95 VAL A N 1
ATOM 739 C CA . VAL A 1 95 ? -16.023 -9.673 15.295 1.00 83.94 95 VAL A CA 1
ATOM 740 C C . VAL A 1 95 ? -15.428 -9.047 14.030 1.00 83.94 95 VAL A C 1
ATOM 742 O O . VAL A 1 95 ? -14.316 -9.367 13.608 1.00 83.94 95 VAL A O 1
ATOM 745 N N . ASN A 1 96 ? -16.172 -8.119 13.427 1.00 85.25 96 ASN A N 1
ATOM 746 C CA . ASN A 1 96 ? -15.741 -7.282 12.299 1.00 85.25 96 ASN A CA 1
ATOM 747 C C . ASN A 1 96 ? -15.815 -5.782 12.660 1.00 85.25 96 ASN A C 1
ATOM 749 O O . ASN A 1 96 ? -16.177 -5.426 13.784 1.00 85.25 96 ASN A O 1
ATOM 753 N N . ILE A 1 97 ? -15.452 -4.877 11.737 1.00 86.69 97 ILE A N 1
ATOM 754 C CA . ILE A 1 97 ? -15.464 -3.434 12.048 1.00 86.69 97 ILE A CA 1
ATOM 755 C C . ILE A 1 97 ? -16.891 -2.984 12.380 1.00 86.69 97 ILE A C 1
ATOM 757 O O . ILE A 1 97 ? -17.097 -2.181 13.289 1.00 86.69 97 ILE A O 1
ATOM 761 N N . ARG A 1 98 ? -17.892 -3.555 11.700 1.00 85.81 98 ARG A N 1
ATOM 762 C CA . ARG A 1 98 ? -19.302 -3.257 11.954 1.00 85.81 98 ARG A CA 1
ATOM 763 C C . ARG A 1 98 ? -19.746 -3.664 13.364 1.00 85.81 98 ARG A C 1
ATOM 765 O O . ARG A 1 98 ? -20.424 -2.877 14.013 1.00 85.81 98 ARG A O 1
ATOM 772 N N . PHE A 1 99 ? -19.291 -4.806 13.873 1.00 88.94 99 PHE A N 1
ATOM 773 C CA . PHE A 1 99 ? -19.523 -5.234 15.253 1.00 88.94 99 PHE A CA 1
ATOM 774 C C . PHE A 1 99 ? -19.005 -4.193 16.254 1.00 88.94 99 PHE A C 1
ATOM 776 O O . PHE A 1 99 ? -19.716 -3.855 17.200 1.00 88.94 99 PHE A O 1
ATOM 783 N N . LEU A 1 100 ? -17.802 -3.641 16.041 1.00 90.94 100 LEU A N 1
ATOM 784 C CA . LEU A 1 100 ? -17.268 -2.596 16.925 1.00 90.94 100 LEU A CA 1
ATOM 785 C C . LEU A 1 100 ? -18.126 -1.323 16.894 1.00 90.94 100 LEU A C 1
ATOM 787 O O . LEU A 1 100 ? -18.313 -0.686 17.928 1.00 90.94 100 LEU A O 1
ATOM 791 N N . VAL A 1 101 ? -18.668 -0.967 15.728 1.00 88.75 101 VAL A N 1
ATOM 792 C CA . VAL A 1 101 ? -19.575 0.181 15.565 1.00 88.75 101 VAL A CA 1
ATOM 793 C C . VAL A 1 101 ? -20.896 -0.049 16.290 1.00 88.75 101 VAL A C 1
ATOM 795 O O . VAL A 1 101 ? -21.301 0.786 17.096 1.00 88.75 101 VAL A O 1
ATOM 798 N N . ASP A 1 102 ? -21.552 -1.181 16.031 1.00 90.00 102 ASP A N 1
ATOM 799 C CA . ASP A 1 102 ? -22.880 -1.490 16.573 1.00 90.00 102 ASP A CA 1
ATOM 800 C C . ASP A 1 102 ? -22.853 -1.614 18.105 1.00 90.00 102 ASP A C 1
ATOM 802 O O . ASP A 1 102 ? -23.806 -1.228 18.781 1.00 90.00 102 ASP A O 1
ATOM 806 N N . ASN A 1 103 ? -21.722 -2.053 18.664 1.00 90.44 103 ASN A N 1
ATOM 807 C CA . ASN A 1 103 ? -21.503 -2.139 20.109 1.00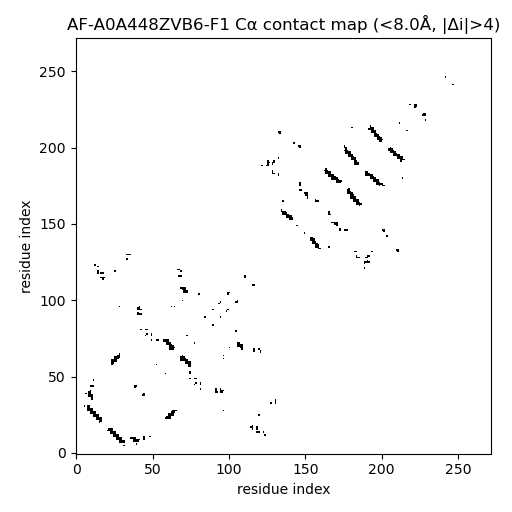 90.44 103 ASN A CA 1
ATOM 808 C C . ASN A 1 103 ? -20.894 -0.864 20.725 1.00 90.44 103 ASN A C 1
ATOM 810 O O . ASN A 1 103 ? -20.522 -0.883 21.898 1.00 90.44 103 ASN A O 1
ATOM 814 N N . LYS A 1 104 ? -20.780 0.240 19.968 1.00 91.50 104 LYS A N 1
ATOM 815 C CA . LYS A 1 104 ? -20.203 1.523 20.427 1.00 91.50 104 LYS A CA 1
ATOM 816 C C . LYS A 1 104 ? -18.806 1.375 21.044 1.00 91.50 104 LYS A C 1
ATOM 818 O O . LYS A 1 104 ? -18.459 2.060 22.002 1.00 91.50 104 LYS A O 1
ATOM 823 N N . LEU A 1 105 ? -18.015 0.455 20.500 1.00 92.75 105 LEU A N 1
ATOM 824 C CA . LEU A 1 105 ? -16.662 0.174 20.970 1.00 92.75 105 LEU A CA 1
ATOM 825 C C . LEU A 1 105 ? -15.627 1.096 20.327 1.00 92.75 105 LEU A C 1
ATOM 827 O O . LEU A 1 105 ? -14.539 1.213 20.868 1.00 92.75 105 LEU A O 1
ATOM 831 N N . LEU A 1 106 ? -15.946 1.742 19.200 1.00 92.62 106 LEU A N 1
ATOM 832 C CA . LEU A 1 106 ? -15.086 2.746 18.568 1.00 92.62 106 LEU A CA 1
ATOM 833 C C . LEU A 1 106 ? -15.377 4.145 19.111 1.00 92.62 106 LEU A C 1
ATOM 835 O O . LEU A 1 106 ? -16.537 4.528 19.263 1.00 92.62 106 LEU A O 1
ATOM 839 N N . ASP A 1 107 ? -14.323 4.938 19.293 1.00 90.69 107 ASP A N 1
ATOM 840 C CA . ASP A 1 107 ? -14.477 6.371 19.515 1.00 90.69 107 ASP A CA 1
ATOM 841 C C . ASP A 1 107 ? -14.826 7.062 18.194 1.00 90.69 107 ASP A C 1
ATOM 843 O O . ASP A 1 107 ? -14.270 6.739 17.136 1.00 90.69 107 ASP A O 1
ATOM 847 N N . MET A 1 108 ? -15.728 8.044 18.254 1.00 82.38 108 MET A N 1
ATOM 848 C CA . MET A 1 108 ? -16.016 8.898 17.106 1.00 82.38 108 MET A CA 1
ATOM 849 C C . MET A 1 108 ? -14.757 9.691 16.754 1.00 82.38 108 MET A C 1
ATOM 851 O O . MET A 1 108 ? -14.253 10.466 17.568 1.00 82.38 108 MET A O 1
ATOM 855 N N . PHE A 1 109 ? -14.261 9.518 15.532 1.00 80.00 109 PHE A N 1
ATOM 856 C CA . PHE A 1 109 ? -13.117 10.289 15.073 1.00 80.00 109 PHE A CA 1
ATOM 857 C C . PHE A 1 109 ? -13.581 11.677 14.628 1.00 80.00 109 PHE A C 1
ATOM 859 O O . PHE A 1 109 ? -14.304 11.808 13.641 1.00 80.00 109 PHE A O 1
ATOM 866 N N . GLN A 1 110 ? -13.177 12.714 15.361 1.00 75.06 110 GLN A N 1
ATOM 867 C CA . GLN A 1 110 ? -13.483 14.092 14.994 1.00 75.06 110 GLN A CA 1
ATOM 868 C C . GLN A 1 110 ? -12.354 14.700 14.165 1.00 75.06 110 GLN A C 1
ATOM 870 O O . GLN A 1 110 ? -11.282 15.026 14.672 1.00 75.06 110 GLN A O 1
ATOM 875 N N . ASP A 1 111 ? -12.625 14.899 12.878 1.00 80.12 111 ASP A N 1
ATOM 876 C CA . ASP A 1 111 ? -11.729 15.589 11.955 1.00 80.12 111 ASP A CA 1
ATOM 877 C C . ASP A 1 111 ? -12.310 16.945 11.558 1.00 80.12 111 ASP A C 1
ATOM 879 O O . ASP A 1 111 ? -12.795 17.132 10.445 1.00 80.12 111 ASP A O 1
ATOM 883 N N . SER A 1 112 ? -12.256 17.907 12.481 1.00 76.00 112 SER A N 1
ATOM 884 C CA . SER A 1 112 ? -12.829 19.251 12.297 1.00 76.00 112 SER A CA 1
ATOM 885 C C . SER A 1 112 ? -12.348 19.981 11.037 1.00 76.00 112 SER A C 1
ATOM 887 O O . SER A 1 112 ? -13.036 20.865 10.541 1.00 76.00 112 SER A O 1
ATOM 889 N N . THR A 1 113 ? -11.181 19.612 10.503 1.00 79.25 113 THR A N 1
ATOM 890 C CA . THR A 1 113 ? -10.589 20.220 9.304 1.00 79.25 113 THR A CA 1
ATOM 891 C C . THR A 1 113 ? -10.716 19.343 8.053 1.00 79.25 113 THR A C 1
ATOM 893 O O . THR A 1 113 ? -10.269 19.756 6.988 1.00 79.25 113 THR A O 1
ATOM 896 N N . GLY A 1 114 ? -11.218 18.107 8.167 1.00 84.88 114 GLY A N 1
ATOM 897 C CA . GLY A 1 114 ? -11.293 17.131 7.067 1.00 84.88 114 GLY A CA 1
ATOM 898 C C . GLY A 1 114 ? -9.939 16.653 6.510 1.00 84.88 114 GLY A C 1
ATOM 899 O O . GLY A 1 114 ? -9.895 15.912 5.526 1.00 84.88 114 GLY A O 1
ATOM 900 N N . LEU A 1 115 ? -8.822 17.077 7.110 1.00 84.56 115 LEU A N 1
ATOM 901 C CA . LEU A 1 115 ? -7.472 16.847 6.582 1.00 84.56 115 LEU A CA 1
ATOM 902 C C . LEU A 1 115 ? -7.040 15.394 6.755 1.00 84.56 115 LEU A C 1
ATOM 904 O O . LEU A 1 115 ? -6.426 14.824 5.855 1.00 84.56 115 LEU A O 1
ATOM 908 N N . VAL A 1 116 ? -7.362 14.794 7.901 1.00 83.44 116 VAL A N 1
ATOM 909 C CA . VAL A 1 116 ? -6.999 13.403 8.183 1.00 83.44 116 VAL A CA 1
ATOM 910 C C . VAL A 1 116 ? -7.834 12.473 7.313 1.00 83.44 116 VAL A C 1
ATOM 912 O O . VAL A 1 116 ? -7.294 11.567 6.695 1.00 83.44 116 VAL A O 1
ATOM 915 N N . THR A 1 117 ? -9.128 12.748 7.182 1.00 85.56 117 THR A N 1
ATOM 916 C CA . THR A 1 117 ? -10.059 11.995 6.337 1.00 85.56 117 THR A CA 1
ATOM 917 C C . THR A 1 117 ? -9.621 12.033 4.878 1.00 85.56 117 THR A C 1
ATOM 919 O O . THR A 1 117 ? -9.570 10.993 4.221 1.00 85.56 117 THR A O 1
ATOM 922 N N . LYS A 1 118 ? -9.232 13.213 4.374 1.00 84.94 118 LYS A N 1
ATOM 923 C CA . LYS A 1 118 ? -8.676 13.357 3.024 1.00 84.94 118 LYS A CA 1
ATOM 924 C C . LYS A 1 118 ? -7.383 12.553 2.858 1.00 84.94 118 LYS A C 1
ATOM 926 O O . LYS A 1 118 ? -7.259 11.833 1.872 1.00 84.94 118 LYS A O 1
ATOM 931 N N . ALA A 1 119 ? -6.465 12.631 3.823 1.00 83.44 119 ALA A N 1
ATOM 932 C CA . ALA A 1 119 ? -5.202 11.894 3.787 1.00 83.44 119 ALA A CA 1
ATOM 933 C C . ALA A 1 119 ? -5.409 10.368 3.836 1.00 83.44 119 ALA A C 1
ATOM 935 O O . ALA A 1 119 ? -4.786 9.648 3.064 1.00 83.44 119 ALA A O 1
ATOM 936 N N . VAL A 1 120 ? -6.329 9.876 4.674 1.00 83.94 120 VAL A N 1
ATOM 937 C CA . VAL A 1 120 ? -6.718 8.456 4.738 1.00 83.94 120 VAL A CA 1
ATOM 938 C C . VAL A 1 120 ? -7.289 7.994 3.398 1.00 83.94 120 VAL A C 1
ATOM 940 O O . VAL A 1 120 ? -6.836 6.988 2.860 1.00 83.94 120 VAL A O 1
ATOM 943 N N . ASN A 1 121 ? -8.246 8.738 2.833 1.00 82.81 121 ASN A N 1
ATOM 944 C CA . ASN A 1 121 ? -8.852 8.398 1.543 1.00 82.81 121 ASN A CA 1
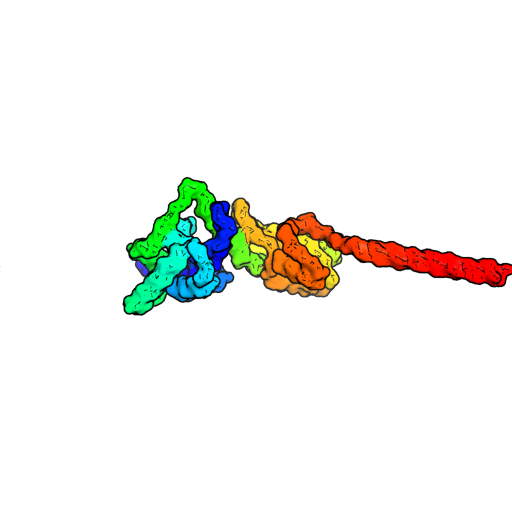ATOM 945 C C . ASN A 1 121 ? -7.814 8.354 0.418 1.00 82.81 121 ASN A C 1
ATOM 947 O O . ASN A 1 121 ? -7.814 7.421 -0.384 1.00 82.81 121 ASN A O 1
ATOM 951 N N . GLN A 1 122 ? -6.914 9.338 0.377 1.00 81.62 122 GLN A N 1
ATOM 952 C CA . GLN A 1 122 ? -5.841 9.387 -0.610 1.00 81.62 122 GLN A CA 1
ATOM 953 C C . GLN A 1 122 ? -4.863 8.218 -0.434 1.00 81.62 122 GLN A C 1
ATOM 955 O O . GLN A 1 122 ? -4.529 7.562 -1.414 1.00 81.62 122 GLN A O 1
ATOM 960 N N . GLN A 1 123 ? -4.462 7.906 0.803 1.00 81.56 123 GLN A N 1
ATOM 961 C CA . GLN A 1 123 ? -3.552 6.797 1.096 1.00 81.56 123 GLN A CA 1
ATOM 962 C C . GLN A 1 123 ? -4.144 5.446 0.690 1.00 81.56 123 GLN A C 1
ATOM 964 O O . GLN A 1 123 ? -3.452 4.626 0.090 1.00 81.56 123 GLN A O 1
ATOM 969 N N . ILE A 1 124 ? -5.423 5.217 0.994 1.00 78.94 124 ILE A N 1
ATOM 970 C CA . ILE A 1 124 ? -6.119 3.986 0.608 1.00 78.94 124 ILE A CA 1
ATOM 971 C C . ILE A 1 124 ? -6.200 3.888 -0.912 1.00 78.94 124 ILE A C 1
ATOM 973 O O . ILE A 1 124 ? -5.841 2.851 -1.457 1.00 78.94 124 ILE A O 1
ATOM 977 N N . ALA A 1 125 ? -6.586 4.967 -1.599 1.00 78.38 125 ALA A N 1
ATOM 978 C CA . ALA A 1 125 ? -6.654 4.974 -3.055 1.00 78.38 125 ALA A CA 1
ATOM 979 C C . ALA A 1 125 ? -5.283 4.726 -3.707 1.00 78.38 125 ALA A C 1
ATOM 981 O O . ALA A 1 125 ? -5.183 3.891 -4.602 1.00 78.38 125 ALA A O 1
ATOM 982 N N . THR A 1 126 ? -4.221 5.394 -3.243 1.00 77.56 126 THR A N 1
ATOM 983 C CA . THR A 1 126 ? -2.848 5.175 -3.727 1.00 77.56 126 THR A CA 1
ATOM 984 C C . THR A 1 126 ? -2.411 3.733 -3.523 1.00 77.56 126 THR A C 1
ATOM 986 O O . THR A 1 126 ? -1.945 3.100 -4.462 1.00 77.56 126 THR A O 1
ATOM 989 N N . GLN A 1 127 ? -2.609 3.176 -2.333 1.00 75.12 127 GLN A N 1
ATOM 990 C CA . GLN A 1 127 ? -2.176 1.812 -2.065 1.00 75.12 127 GLN A CA 1
ATOM 991 C C . GLN A 1 127 ? -3.044 0.753 -2.770 1.00 75.12 127 GLN A C 1
ATOM 993 O O . GLN A 1 127 ? -2.536 -0.299 -3.126 1.00 75.12 127 GLN A O 1
ATOM 998 N N . THR A 1 128 ? -4.334 1.005 -3.019 1.00 78.19 128 THR A N 1
ATOM 999 C CA . THR A 1 128 ? -5.136 0.135 -3.901 1.00 78.19 128 THR A CA 1
ATOM 1000 C C . THR A 1 128 ? -4.558 0.104 -5.317 1.00 78.19 128 THR A C 1
ATOM 1002 O O . THR A 1 128 ? -4.608 -0.931 -5.973 1.00 78.19 128 THR A O 1
ATOM 1005 N N . LEU A 1 129 ? -3.984 1.212 -5.796 1.00 81.38 129 LEU A N 1
ATOM 1006 C CA . LEU A 1 129 ? -3.242 1.214 -7.056 1.00 81.38 129 LEU A CA 1
ATOM 1007 C C . LEU A 1 129 ? -1.902 0.471 -6.928 1.00 81.38 129 LEU A C 1
ATOM 1009 O O . LEU A 1 129 ? -1.540 -0.258 -7.848 1.00 81.38 129 LEU A O 1
ATOM 1013 N N . ASP A 1 130 ? -1.197 0.606 -5.801 1.00 81.12 130 ASP A N 1
ATOM 1014 C CA . ASP A 1 130 ? 0.031 -0.154 -5.517 1.00 81.12 130 ASP A CA 1
ATOM 1015 C C . ASP A 1 130 ? -0.225 -1.676 -5.566 1.00 81.12 130 ASP A C 1
ATOM 1017 O O . ASP A 1 130 ? 0.529 -2.403 -6.209 1.00 81.12 130 ASP A O 1
ATOM 1021 N N . ASP A 1 131 ? -1.342 -2.149 -4.997 1.00 78.81 131 ASP A N 1
ATOM 1022 C CA . ASP A 1 131 ? -1.761 -3.565 -4.997 1.00 78.81 131 ASP A CA 1
ATOM 1023 C C . ASP A 1 131 ? -2.024 -4.127 -6.419 1.00 78.81 131 ASP A C 1
ATOM 1025 O O . ASP A 1 131 ? -2.115 -5.343 -6.626 1.00 78.81 131 ASP A O 1
ATOM 1029 N N . LEU A 1 132 ? -2.175 -3.255 -7.425 1.00 84.56 132 LEU A N 1
ATOM 1030 C CA . LEU A 1 132 ? -2.372 -3.631 -8.828 1.00 84.56 132 LEU A CA 1
ATOM 1031 C C . LEU A 1 132 ? -1.069 -3.657 -9.642 1.00 84.56 132 LEU A C 1
ATOM 1033 O O . LEU A 1 132 ? -1.104 -4.115 -10.788 1.00 84.56 132 LEU A O 1
ATOM 1037 N N . ALA A 1 133 ? 0.063 -3.212 -9.087 1.00 86.56 133 ALA A N 1
ATOM 1038 C CA . ALA A 1 133 ? 1.326 -3.098 -9.817 1.00 86.56 133 ALA A CA 1
ATOM 1039 C C . ALA A 1 133 ? 1.789 -4.434 -10.422 1.00 86.56 133 ALA A C 1
ATOM 1041 O O . ALA A 1 133 ? 2.119 -4.501 -11.608 1.00 86.56 133 ALA A O 1
ATOM 1042 N N . ASP A 1 134 ? 1.698 -5.534 -9.671 1.00 84.75 134 ASP A N 1
ATOM 1043 C CA . ASP A 1 134 ? 2.092 -6.861 -10.167 1.00 84.75 134 ASP A CA 1
ATOM 1044 C C . ASP A 1 134 ? 1.258 -7.339 -11.360 1.00 84.75 134 ASP A C 1
ATOM 1046 O O . ASP A 1 134 ? 1.763 -8.052 -12.233 1.00 84.75 134 ASP A O 1
ATOM 1050 N N . LYS A 1 135 ? -0.002 -6.892 -11.448 1.00 88.06 135 LYS A N 1
ATOM 1051 C CA . LYS A 1 135 ? -0.939 -7.260 -12.522 1.00 88.06 135 LYS A CA 1
ATOM 1052 C C . LYS A 1 135 ? -0.658 -6.528 -13.840 1.00 88.06 135 LYS A C 1
ATOM 1054 O O . LYS A 1 135 ? -1.304 -6.837 -14.844 1.00 88.06 135 LYS A O 1
ATOM 1059 N N . VAL A 1 136 ? 0.285 -5.580 -13.864 1.00 90.44 136 VAL A N 1
ATOM 1060 C CA . VAL A 1 136 ? 0.688 -4.871 -15.086 1.00 90.44 136 VAL A CA 1
ATOM 1061 C C . VAL A 1 136 ? 1.360 -5.831 -16.060 1.00 90.44 136 VAL A C 1
ATOM 1063 O O . VAL A 1 136 ? 2.418 -6.402 -15.781 1.00 90.44 136 VAL A O 1
ATOM 1066 N N . LYS A 1 137 ? 0.756 -5.963 -17.242 1.00 90.44 137 LYS A N 1
ATOM 1067 C CA . LYS A 1 137 ? 1.317 -6.660 -18.400 1.00 90.44 137 LYS A CA 1
ATOM 1068 C C . LYS A 1 137 ? 2.012 -5.641 -19.296 1.00 90.44 137 LYS A C 1
ATOM 1070 O O . LYS A 1 137 ? 1.390 -4.659 -19.702 1.00 90.44 137 LYS A O 1
ATOM 1075 N N . ILE A 1 138 ? 3.279 -5.894 -19.610 1.00 89.31 138 ILE A N 1
ATOM 1076 C CA . ILE A 1 138 ? 4.102 -5.078 -20.507 1.00 89.31 138 ILE A CA 1
ATOM 1077 C C . ILE A 1 138 ? 4.408 -5.916 -21.746 1.00 89.31 138 ILE A C 1
ATOM 1079 O O . ILE A 1 138 ? 4.784 -7.079 -21.638 1.00 89.31 138 ILE A O 1
ATOM 1083 N N . LEU A 1 139 ? 4.217 -5.331 -22.922 1.00 88.19 139 LEU A N 1
ATOM 1084 C CA . LEU A 1 139 ? 4.454 -5.959 -24.215 1.00 88.19 139 LEU A CA 1
ATOM 1085 C C . LEU A 1 139 ? 5.366 -5.054 -25.035 1.00 88.19 139 LEU A C 1
ATOM 1087 O O . LEU A 1 139 ? 5.063 -3.875 -25.212 1.00 88.19 139 LEU A O 1
ATOM 1091 N N . LEU A 1 140 ? 6.458 -5.599 -25.563 1.00 87.44 140 LEU A N 1
ATOM 1092 C CA . LEU A 1 140 ? 7.264 -4.906 -26.561 1.00 87.44 140 LEU A CA 1
ATOM 1093 C C . LEU A 1 140 ? 6.498 -4.905 -27.890 1.00 87.44 140 LEU A C 1
ATOM 1095 O O . LEU A 1 140 ? 6.085 -5.962 -28.367 1.00 87.44 140 LEU A O 1
ATOM 1099 N N . ILE A 1 141 ? 6.282 -3.725 -28.469 1.00 87.25 141 ILE A N 1
ATOM 1100 C CA . ILE A 1 141 ? 5.591 -3.583 -29.761 1.00 87.25 141 ILE A CA 1
ATOM 1101 C C . ILE A 1 141 ? 6.557 -3.367 -30.926 1.00 87.25 141 ILE A C 1
ATOM 1103 O O . ILE A 1 141 ? 6.165 -3.537 -32.078 1.00 87.25 141 ILE A O 1
ATOM 1107 N N . ASN A 1 142 ? 7.817 -3.025 -30.645 1.00 79.75 142 ASN A N 1
ATOM 1108 C CA . ASN A 1 142 ? 8.834 -2.787 -31.661 1.00 79.75 142 ASN A CA 1
ATOM 1109 C C . ASN A 1 142 ? 10.011 -3.760 -31.520 1.00 79.75 142 ASN A C 1
ATOM 1111 O O . ASN A 1 142 ? 10.992 -3.487 -30.831 1.00 79.75 142 ASN A O 1
ATOM 1115 N N . ASN A 1 143 ? 9.923 -4.892 -32.220 1.00 75.50 143 ASN A N 1
ATOM 1116 C CA . ASN A 1 143 ? 10.897 -5.987 -32.116 1.00 75.50 143 ASN A CA 1
ATOM 1117 C C . ASN A 1 143 ? 12.114 -5.830 -33.048 1.00 75.50 143 ASN A C 1
ATOM 1119 O O . ASN A 1 143 ? 12.918 -6.760 -33.169 1.00 75.50 143 ASN A O 1
ATOM 1123 N N . SER A 1 144 ? 12.220 -4.701 -33.756 1.00 79.12 144 SER A N 1
ATOM 1124 C CA . SER A 1 144 ? 13.317 -4.413 -34.692 1.00 79.12 144 SER A CA 1
ATOM 1125 C C . SER A 1 144 ? 14.411 -3.515 -34.117 1.00 79.12 144 SER A C 1
ATOM 1127 O O . SER A 1 144 ? 15.500 -3.464 -34.683 1.00 79.12 144 SER A O 1
ATOM 1129 N N . LYS A 1 145 ? 14.142 -2.815 -33.013 1.00 82.94 145 LYS A N 1
ATOM 1130 C CA . LYS A 1 145 ? 15.111 -1.920 -32.373 1.00 82.94 145 LYS A CA 1
ATOM 1131 C C . LYS A 1 145 ? 16.081 -2.685 -31.481 1.00 82.94 145 LYS A C 1
ATOM 1133 O O . LYS A 1 145 ? 15.718 -3.689 -30.867 1.00 82.94 145 LYS A O 1
ATOM 1138 N N . LYS A 1 146 ? 17.310 -2.177 -31.377 1.00 81.19 146 LYS A N 1
ATOM 1139 C CA . LYS A 1 146 ? 18.282 -2.672 -30.390 1.00 81.19 146 LYS A CA 1
ATOM 1140 C C . LYS A 1 146 ? 17.867 -2.236 -28.978 1.00 81.19 146 LYS A C 1
ATOM 1142 O O . LYS A 1 146 ? 17.243 -1.182 -28.857 1.00 81.19 146 LYS A O 1
ATOM 1147 N N . PRO A 1 147 ? 18.266 -2.957 -27.909 1.00 77.81 147 PRO A N 1
ATOM 1148 C CA . PRO A 1 147 ? 17.926 -2.592 -26.528 1.00 77.81 147 PRO A CA 1
ATOM 1149 C C . PRO A 1 147 ? 18.173 -1.112 -26.196 1.00 77.81 147 PRO A C 1
ATOM 1151 O O . PRO A 1 147 ? 17.299 -0.437 -25.666 1.00 77.81 147 PRO A O 1
ATOM 1154 N N . LYS A 1 148 ? 19.322 -0.578 -26.627 1.00 79.75 148 LYS A N 1
ATOM 1155 C CA . LYS A 1 148 ? 19.752 0.817 -26.408 1.00 79.75 148 LYS A CA 1
ATOM 1156 C C . LYS A 1 148 ? 18.907 1.881 -27.115 1.00 79.75 148 LYS A C 1
ATOM 1158 O O . LYS A 1 148 ? 19.013 3.060 -26.797 1.00 79.75 148 LYS A O 1
ATOM 1163 N N . GLU A 1 149 ? 18.108 1.482 -28.099 1.00 83.38 149 GLU A N 1
ATOM 1164 C CA . GLU A 1 149 ? 17.252 2.368 -28.899 1.00 83.38 149 GLU A CA 1
ATOM 1165 C C . GLU A 1 149 ? 15.787 2.317 -28.444 1.00 83.38 149 GLU A C 1
ATOM 1167 O O . GLU A 1 149 ? 14.945 3.059 -28.965 1.00 83.38 149 GLU A O 1
ATOM 1172 N N . LEU A 1 150 ? 15.463 1.422 -27.506 1.00 84.50 150 LEU A N 1
ATOM 1173 C CA . LEU A 1 150 ? 14.113 1.269 -26.993 1.00 84.50 150 LEU A CA 1
ATOM 1174 C C . LEU A 1 150 ? 13.759 2.433 -26.074 1.00 84.50 150 LEU A C 1
ATOM 1176 O O . LEU A 1 150 ? 14.492 2.818 -25.167 1.00 84.50 150 LEU A O 1
ATOM 1180 N N . THR A 1 151 ? 12.583 2.987 -26.322 1.00 85.44 151 THR A N 1
ATOM 1181 C CA . THR A 1 151 ? 11.998 4.078 -25.551 1.00 85.44 151 THR A CA 1
ATOM 1182 C C . THR A 1 151 ? 10.675 3.620 -24.955 1.00 85.44 151 THR A C 1
ATOM 1184 O O . THR A 1 151 ? 10.112 2.603 -25.354 1.00 85.44 151 THR A O 1
ATOM 1187 N N . LYS A 1 152 ? 10.099 4.410 -24.047 1.00 86.88 152 LYS A N 1
ATOM 1188 C CA . LYS A 1 152 ? 8.767 4.130 -23.485 1.00 86.88 152 LYS A CA 1
ATOM 1189 C C . LYS A 1 152 ? 7.661 3.924 -24.534 1.00 86.88 152 LYS A C 1
ATOM 1191 O O . LYS A 1 152 ? 6.700 3.221 -24.257 1.00 86.88 152 LYS A O 1
ATOM 1196 N N . ASN A 1 153 ? 7.803 4.510 -25.727 1.00 89.00 153 ASN A N 1
ATOM 1197 C CA . ASN A 1 153 ? 6.825 4.388 -26.812 1.00 89.00 153 ASN A CA 1
ATOM 1198 C C . ASN A 1 153 ? 6.896 3.035 -27.531 1.00 89.00 153 ASN A C 1
ATOM 1200 O O . ASN A 1 153 ? 5.998 2.709 -28.298 1.00 89.00 153 ASN A O 1
ATOM 1204 N N . ASP A 1 154 ? 7.951 2.255 -27.300 1.00 89.44 154 ASP A N 1
ATOM 1205 C CA . ASP A 1 154 ? 8.133 0.933 -27.894 1.00 89.44 154 ASP A CA 1
ATOM 1206 C C . ASP A 1 154 ? 7.465 -0.176 -27.062 1.00 89.44 154 ASP A C 1
ATOM 1208 O O . ASP A 1 154 ? 7.527 -1.349 -27.433 1.00 89.44 154 ASP A O 1
ATOM 1212 N N . PHE A 1 155 ? 6.777 0.188 -25.974 1.00 89.06 155 PHE A N 1
ATOM 1213 C CA . PHE A 1 155 ? 6.066 -0.731 -25.095 1.00 89.06 155 PHE A CA 1
ATOM 1214 C C . PHE A 1 155 ? 4.579 -0.391 -25.012 1.00 89.06 155 PHE A C 1
ATOM 1216 O O . PHE A 1 155 ? 4.180 0.758 -24.827 1.00 89.06 155 PHE A O 1
ATOM 1223 N N . LYS A 1 156 ? 3.746 -1.427 -25.080 1.00 89.00 156 LYS A N 1
ATOM 1224 C CA . LYS A 1 156 ? 2.327 -1.368 -24.741 1.00 89.00 156 LYS A CA 1
ATOM 1225 C C . LYS A 1 156 ? 2.134 -1.955 -23.355 1.00 89.00 156 LYS A C 1
ATOM 1227 O O . LYS A 1 156 ? 2.620 -3.045 -23.065 1.00 89.00 156 LYS A O 1
ATOM 1232 N N . ILE A 1 157 ? 1.385 -1.256 -22.514 1.00 90.25 157 ILE A N 1
ATOM 1233 C CA . ILE A 1 157 ? 1.131 -1.689 -21.142 1.00 90.25 157 ILE A CA 1
ATOM 1234 C C . ILE A 1 157 ? -0.364 -1.766 -20.876 1.00 90.25 157 ILE A C 1
ATOM 1236 O O . ILE A 1 157 ? -1.149 -1.007 -21.448 1.00 90.25 157 ILE A O 1
ATOM 1240 N N . SER A 1 158 ? -0.767 -2.703 -20.027 1.00 87.06 158 SER A N 1
ATOM 1241 C CA . SER A 1 158 ? -2.177 -2.906 -19.706 1.00 87.06 158 SER A CA 1
ATOM 1242 C C . SER A 1 158 ? -2.366 -3.611 -18.370 1.00 87.06 158 SER A C 1
ATOM 1244 O O . SER A 1 158 ? -1.496 -4.351 -17.912 1.00 87.06 158 SER A O 1
ATOM 1246 N N . ILE A 1 159 ? -3.536 -3.401 -17.774 1.00 90.06 159 ILE A N 1
ATOM 1247 C CA . ILE A 1 159 ? -4.079 -4.212 -16.685 1.00 90.06 159 ILE A CA 1
ATOM 1248 C C . ILE A 1 159 ? -5.500 -4.584 -17.098 1.00 90.06 159 ILE A C 1
ATOM 1250 O O . ILE A 1 159 ? -6.257 -3.746 -17.587 1.00 90.06 159 ILE A O 1
ATOM 1254 N N . GLU A 1 160 ? -5.855 -5.848 -16.920 1.00 83.31 160 GLU A N 1
ATOM 1255 C CA . GLU A 1 160 ? -7.185 -6.348 -17.247 1.00 83.31 160 GLU A CA 1
ATOM 1256 C C . GLU A 1 160 ? -8.243 -5.767 -16.296 1.00 83.31 160 GLU A C 1
ATOM 1258 O O . GLU A 1 160 ? -8.031 -5.718 -15.085 1.00 83.31 160 GLU A O 1
ATOM 1263 N N . ASN A 1 161 ? -9.384 -5.329 -16.841 1.00 80.06 161 ASN A N 1
ATOM 1264 C CA . ASN A 1 161 ? -10.510 -4.759 -16.085 1.00 80.06 161 ASN A CA 1
ATOM 1265 C C . ASN A 1 161 ? -10.152 -3.550 -15.194 1.00 80.06 161 ASN A C 1
ATOM 1267 O O . ASN A 1 161 ? -10.832 -3.276 -14.205 1.00 80.06 161 ASN A O 1
ATOM 1271 N N . PHE A 1 162 ? -9.097 -2.806 -15.538 1.00 84.56 162 PHE A N 1
ATOM 1272 C CA . PHE A 1 162 ? -8.684 -1.614 -14.802 1.00 84.56 162 PHE A CA 1
ATOM 1273 C C . PHE A 1 162 ? -9.230 -0.341 -15.452 1.00 84.56 162 PHE A C 1
ATOM 1275 O O . PHE A 1 162 ? -8.855 0.016 -16.567 1.00 84.56 162 PHE A O 1
ATOM 1282 N N . ASN A 1 163 ? -10.094 0.373 -14.729 1.00 81.94 163 ASN A N 1
ATOM 1283 C CA . ASN A 1 163 ? -10.623 1.670 -15.150 1.00 81.94 163 ASN A CA 1
ATOM 1284 C C . ASN A 1 163 ? -9.679 2.811 -14.729 1.00 81.94 163 ASN A C 1
ATOM 1286 O O . ASN A 1 163 ? -10.002 3.630 -13.864 1.00 81.94 163 ASN A O 1
ATOM 1290 N N . GLY A 1 164 ? -8.471 2.803 -15.287 1.00 87.12 164 GLY A N 1
ATOM 1291 C CA . GLY A 1 164 ? -7.418 3.779 -15.034 1.00 87.12 164 GLY A CA 1
ATOM 1292 C C . GLY A 1 164 ? -6.334 3.697 -16.106 1.00 87.12 164 GLY A C 1
ATOM 1293 O O . GLY A 1 164 ? -6.500 3.041 -17.133 1.00 87.12 164 GLY A O 1
ATOM 1294 N N . GLN A 1 165 ? -5.216 4.378 -15.880 1.00 90.69 165 GLN A N 1
ATOM 1295 C CA . GLN A 1 165 ? -4.072 4.376 -16.787 1.00 90.69 165 GLN A CA 1
ATOM 1296 C C . GLN A 1 165 ? -2.862 3.789 -16.081 1.00 90.69 165 GLN A C 1
ATOM 1298 O O . GLN A 1 165 ? -2.608 4.080 -14.916 1.00 90.69 165 GLN A O 1
ATOM 1303 N N . VAL A 1 166 ? -2.089 2.994 -16.803 1.00 91.56 166 VAL A N 1
ATOM 1304 C CA . VAL A 1 166 ? -0.702 2.730 -16.433 1.00 91.56 166 VAL A CA 1
ATOM 1305 C C . VAL A 1 166 ? 0.136 3.673 -17.290 1.00 91.56 166 VAL A C 1
ATOM 1307 O O . VAL A 1 166 ? -0.207 3.916 -18.451 1.00 91.56 166 VAL A O 1
ATOM 1310 N N . ILE A 1 167 ? 1.212 4.227 -16.741 1.00 89.75 167 ILE A N 1
ATOM 1311 C CA . ILE A 1 167 ? 2.083 5.179 -17.436 1.00 89.75 167 ILE A CA 1
ATOM 1312 C C . ILE A 1 167 ? 3.531 4.733 -17.240 1.00 89.75 167 ILE A C 1
ATOM 1314 O O . ILE A 1 167 ? 3.985 4.645 -16.102 1.00 89.75 167 ILE A O 1
ATOM 1318 N N . ILE A 1 168 ? 4.262 4.485 -18.335 1.00 87.75 168 ILE A N 1
ATOM 1319 C CA . ILE A 1 168 ? 5.721 4.317 -18.279 1.00 87.75 168 ILE A CA 1
ATOM 1320 C C . ILE A 1 168 ? 6.342 5.694 -18.065 1.00 87.75 168 ILE A C 1
ATOM 1322 O O . ILE A 1 168 ? 6.229 6.592 -18.908 1.00 87.75 168 ILE A O 1
ATOM 1326 N N . GLU A 1 169 ? 7.007 5.848 -16.930 1.00 86.31 169 GLU A N 1
ATOM 1327 C CA . GLU A 1 169 ? 7.782 7.036 -16.610 1.00 86.31 169 GLU A CA 1
ATOM 1328 C C . GLU A 1 169 ? 9.110 7.020 -17.365 1.00 86.31 169 GLU A C 1
ATOM 1330 O O . GLU A 1 169 ? 9.459 8.014 -18.008 1.00 86.31 169 GLU A O 1
ATOM 1335 N N . ASN A 1 170 ? 9.816 5.884 -17.335 1.00 82.06 170 ASN A N 1
ATOM 1336 C CA . ASN A 1 170 ? 11.129 5.752 -17.951 1.00 82.06 170 ASN A CA 1
ATOM 1337 C C . ASN A 1 170 ? 11.459 4.304 -18.347 1.00 82.06 170 ASN A C 1
ATOM 1339 O O . ASN A 1 170 ? 10.888 3.357 -17.809 1.00 82.06 170 ASN A O 1
ATOM 1343 N N . VAL A 1 171 ? 12.409 4.152 -19.267 1.00 84.44 171 VAL A N 1
ATOM 1344 C CA . VAL A 1 171 ? 13.031 2.874 -19.633 1.00 84.44 171 VAL A CA 1
ATOM 1345 C C . VAL A 1 171 ? 14.539 3.086 -19.572 1.00 84.44 171 VAL A C 1
ATOM 1347 O O . VAL A 1 171 ? 15.047 3.988 -20.238 1.00 84.44 171 VAL A O 1
ATOM 1350 N N . LEU A 1 172 ? 15.237 2.305 -18.751 1.00 81.75 172 LEU A N 1
ATOM 1351 C CA . LEU A 1 172 ? 16.693 2.362 -18.618 1.00 81.75 172 LEU A CA 1
ATOM 1352 C C . LEU A 1 172 ? 17.307 1.050 -19.093 1.00 81.75 172 LEU A C 1
ATOM 1354 O O . LEU A 1 172 ? 16.763 -0.011 -18.821 1.00 81.75 172 LEU A O 1
ATOM 1358 N N . GLU A 1 173 ? 18.436 1.128 -19.790 1.00 79.56 173 GLU A N 1
ATOM 1359 C CA . GLU A 1 173 ? 19.209 -0.038 -20.215 1.00 79.56 173 GLU A CA 1
ATOM 1360 C C . GLU A 1 173 ? 20.398 -0.251 -19.287 1.00 79.56 173 GLU A C 1
ATOM 1362 O O . GLU A 1 173 ? 21.070 0.704 -18.890 1.00 79.56 173 GLU A O 1
ATOM 1367 N N . SER A 1 174 ? 20.640 -1.512 -18.939 1.00 70.19 174 SER A N 1
ATOM 1368 C CA . SER A 1 174 ? 21.793 -1.935 -18.155 1.00 70.19 174 SER A CA 1
ATOM 1369 C C . SER A 1 174 ? 22.206 -3.336 -18.590 1.00 70.19 174 SER A C 1
ATOM 1371 O O . SER A 1 174 ? 21.488 -4.292 -18.330 1.00 70.19 174 SER A O 1
ATOM 1373 N N . ASN A 1 175 ? 23.384 -3.465 -19.207 1.00 66.00 175 ASN A N 1
ATOM 1374 C CA . ASN A 1 175 ? 23.994 -4.750 -19.575 1.00 66.00 175 ASN A CA 1
ATOM 1375 C C . ASN A 1 175 ? 23.046 -5.687 -20.351 1.00 66.00 175 ASN A C 1
ATOM 1377 O O . ASN A 1 175 ? 22.859 -6.835 -19.959 1.00 66.00 175 ASN A O 1
ATOM 1381 N N . ASP A 1 176 ? 22.447 -5.192 -21.441 1.00 69.50 176 ASP A N 1
ATOM 1382 C CA . ASP A 1 176 ? 21.497 -5.936 -22.291 1.00 69.50 176 ASP A CA 1
ATOM 1383 C C . ASP A 1 176 ? 20.149 -6.304 -21.627 1.00 69.50 176 ASP A C 1
ATOM 1385 O O . ASP A 1 176 ? 19.314 -6.986 -22.233 1.00 69.50 176 ASP A O 1
ATOM 1389 N N . GLU A 1 177 ? 19.898 -5.791 -20.421 1.00 81.44 177 GLU A N 1
ATOM 1390 C CA . GLU A 1 177 ? 18.614 -5.821 -19.719 1.00 81.44 177 GLU A CA 1
ATOM 1391 C C . GLU A 1 177 ? 17.954 -4.433 -19.733 1.00 81.44 177 GLU A C 1
ATOM 1393 O O . GLU A 1 177 ? 18.612 -3.408 -19.952 1.00 81.44 177 GLU A O 1
ATOM 1398 N N . LEU A 1 178 ? 16.638 -4.391 -19.505 1.00 84.88 178 LEU A N 1
ATOM 1399 C CA . LEU A 1 178 ? 15.896 -3.135 -19.371 1.00 84.88 178 LEU A CA 1
ATOM 1400 C C . LEU A 1 178 ? 15.147 -3.052 -18.051 1.00 84.88 178 LEU A C 1
ATOM 1402 O O . LEU A 1 178 ? 14.428 -3.971 -17.668 1.00 84.88 178 LEU A O 1
ATOM 1406 N N . ASP A 1 179 ? 15.195 -1.872 -17.453 1.00 87.00 179 ASP A N 1
ATOM 1407 C CA . ASP A 1 179 ? 14.385 -1.495 -16.307 1.00 87.00 179 ASP A CA 1
ATOM 1408 C C . ASP A 1 179 ? 13.264 -0.583 -16.793 1.00 87.00 179 ASP A C 1
ATOM 1410 O O . ASP A 1 179 ? 13.498 0.545 -17.241 1.00 87.00 179 ASP A O 1
ATOM 1414 N N . ILE A 1 180 ? 12.025 -1.068 -16.714 1.00 88.88 180 ILE A N 1
ATOM 1415 C CA . ILE A 1 180 ? 10.844 -0.288 -17.088 1.00 88.88 180 ILE A CA 1
ATOM 1416 C C . ILE A 1 180 ? 10.203 0.261 -15.822 1.00 88.88 180 ILE A C 1
ATOM 1418 O O . ILE A 1 180 ? 9.617 -0.490 -15.042 1.00 88.88 180 ILE A O 1
ATOM 1422 N N . TYR A 1 181 ? 10.277 1.579 -15.655 1.00 88.81 181 TYR A N 1
ATOM 1423 C CA . TYR A 1 181 ? 9.679 2.314 -14.546 1.00 88.81 181 TYR A CA 1
ATOM 1424 C C . TYR A 1 181 ? 8.282 2.786 -14.929 1.00 88.81 181 TYR A C 1
ATOM 1426 O O . TYR A 1 181 ? 8.101 3.452 -15.954 1.00 88.81 181 TYR A O 1
ATOM 1434 N N . TYR A 1 182 ? 7.287 2.483 -14.104 1.00 89.50 182 TYR A N 1
ATOM 1435 C CA . TYR A 1 182 ? 5.897 2.834 -14.365 1.00 89.50 182 TYR A CA 1
ATOM 1436 C C . TYR A 1 182 ? 5.124 3.128 -13.081 1.00 89.50 182 TYR A C 1
ATOM 1438 O O . TYR A 1 182 ? 5.495 2.712 -11.986 1.00 89.50 182 TYR A O 1
ATOM 1446 N N . TYR A 1 183 ? 4.007 3.830 -13.229 1.00 88.94 183 TYR A N 1
ATOM 1447 C CA . TYR A 1 183 ? 3.035 4.033 -12.161 1.00 88.94 183 TYR A CA 1
ATOM 1448 C C . TYR A 1 183 ? 1.612 3.922 -12.706 1.00 88.94 183 TYR A C 1
ATOM 1450 O O . TYR A 1 183 ? 1.359 4.074 -13.905 1.00 88.94 183 TYR A O 1
ATOM 1458 N N . LEU A 1 184 ? 0.672 3.648 -11.812 1.00 89.62 184 LEU A N 1
ATOM 1459 C CA . LEU A 1 184 ? -0.751 3.602 -12.089 1.00 89.62 184 LEU A CA 1
ATOM 1460 C C . LEU A 1 184 ? -1.385 4.932 -11.687 1.00 89.62 184 LEU A C 1
ATOM 1462 O O . LEU A 1 184 ? -1.039 5.532 -10.668 1.00 89.62 184 LEU A O 1
ATOM 1466 N N . LYS A 1 185 ? -2.344 5.387 -12.484 1.00 89.12 185 LYS A N 1
ATOM 1467 C CA . LYS A 1 185 ? -3.116 6.603 -12.252 1.00 89.12 185 LYS A CA 1
ATOM 1468 C C . LYS A 1 185 ? -4.603 6.307 -12.398 1.00 89.12 185 LYS A C 1
ATOM 1470 O O . LYS A 1 185 ? -5.034 5.751 -13.407 1.00 89.12 185 LYS A O 1
ATOM 1475 N N . GLN A 1 186 ? -5.396 6.745 -11.426 1.00 86.19 186 GLN A N 1
ATOM 1476 C CA . GLN A 1 186 ? -6.855 6.712 -11.498 1.00 86.19 186 GLN A CA 1
ATOM 1477 C C . GLN A 1 186 ? -7.421 8.031 -10.965 1.00 86.19 186 GLN A C 1
ATOM 1479 O O . GLN A 1 186 ? -7.313 8.334 -9.775 1.00 86.19 186 GLN A O 1
ATOM 1484 N N . GLY A 1 187 ? -7.995 8.838 -11.862 1.00 85.81 187 GLY A N 1
ATOM 1485 C CA . GLY A 1 187 ? -8.344 10.226 -11.553 1.00 85.81 187 GLY A CA 1
ATOM 1486 C C . G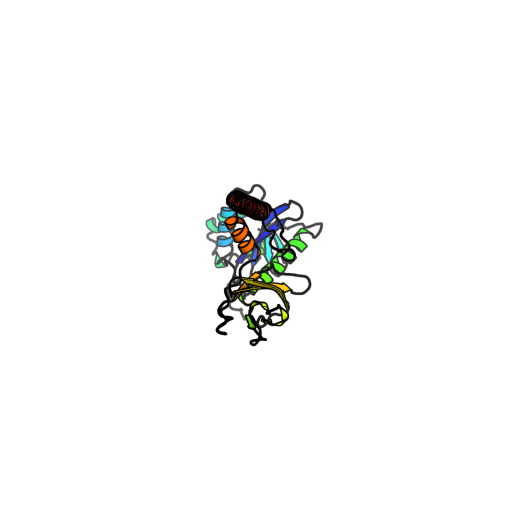LY A 1 187 ? -7.105 11.016 -11.122 1.00 85.81 187 GLY A C 1
ATOM 1487 O O . GLY A 1 187 ? -6.094 11.020 -11.825 1.00 85.81 187 GLY A O 1
ATOM 1488 N N . GLU A 1 188 ? -7.168 11.637 -9.946 1.00 83.88 188 GLU A N 1
ATOM 1489 C CA . GLU A 1 188 ? -6.052 12.390 -9.353 1.00 83.88 188 GLU A CA 1
ATOM 1490 C C . GLU A 1 188 ? -5.069 11.516 -8.556 1.00 83.88 188 GLU A C 1
ATOM 1492 O O . GLU A 1 188 ? -3.956 11.951 -8.253 1.00 83.88 188 GLU A O 1
ATOM 1497 N N . ASN A 1 189 ? -5.441 10.275 -8.233 1.00 79.81 189 ASN A N 1
ATOM 1498 C CA . ASN A 1 189 ? -4.596 9.391 -7.437 1.00 79.81 189 ASN A CA 1
ATOM 1499 C C . ASN A 1 189 ? -3.525 8.741 -8.311 1.00 79.81 189 ASN A C 1
ATOM 1501 O O . ASN A 1 189 ? -3.797 8.285 -9.427 1.00 79.81 189 ASN A O 1
ATOM 1505 N N . LYS A 1 190 ? -2.308 8.676 -7.773 1.00 83.75 190 LYS A N 1
ATOM 1506 C CA . LYS A 1 190 ? -1.171 7.979 -8.373 1.00 83.75 190 LYS A CA 1
ATOM 1507 C C . LYS A 1 190 ? -0.650 6.941 -7.390 1.00 83.75 190 LYS A C 1
ATOM 1509 O O . LYS A 1 190 ? -0.618 7.212 -6.187 1.00 83.75 190 LYS A O 1
ATOM 1514 N N . SER A 1 191 ? -0.264 5.785 -7.913 1.00 78.06 191 SER A N 1
ATOM 1515 C CA . SER A 1 191 ? 0.518 4.796 -7.177 1.00 78.06 191 SER A CA 1
ATOM 1516 C C . SER A 1 191 ? 1.932 5.321 -6.924 1.00 78.06 191 SER A C 1
ATOM 1518 O O . SER A 1 191 ? 2.362 6.335 -7.492 1.00 78.06 191 SER A O 1
ATOM 1520 N N . GLN A 1 192 ? 2.687 4.580 -6.125 1.00 79.56 192 GLN A N 1
ATOM 1521 C CA . GLN A 1 192 ? 4.140 4.665 -6.138 1.00 79.56 192 GLN A CA 1
ATOM 1522 C C . GLN A 1 192 ? 4.692 4.262 -7.512 1.00 79.56 192 GLN A C 1
ATOM 1524 O O . GLN A 1 192 ? 3.988 3.689 -8.351 1.00 79.56 192 GLN A O 1
ATOM 1529 N N . VAL A 1 193 ? 5.960 4.586 -7.750 1.00 83.75 193 VAL A N 1
ATOM 1530 C CA . VAL A 1 193 ? 6.639 4.164 -8.973 1.00 83.75 193 VAL A CA 1
ATOM 1531 C C . VAL A 1 193 ? 7.219 2.778 -8.753 1.00 83.75 193 VAL A C 1
ATOM 1533 O O . VAL A 1 193 ? 7.978 2.544 -7.808 1.00 83.75 193 VAL A O 1
ATOM 1536 N N . PHE A 1 194 ? 6.846 1.873 -9.642 1.00 86.81 194 PHE A N 1
ATOM 1537 C CA . PHE A 1 194 ? 7.314 0.502 -9.687 1.00 86.81 194 PHE A CA 1
ATOM 1538 C C . PHE A 1 194 ? 8.284 0.328 -10.847 1.00 86.81 194 PHE A C 1
ATOM 1540 O O . PHE A 1 194 ? 8.253 1.085 -11.819 1.00 86.81 194 PHE A O 1
ATOM 1547 N N . LEU A 1 195 ? 9.127 -0.690 -10.756 1.00 88.12 195 LEU A N 1
ATOM 1548 C CA . LEU A 1 195 ? 9.962 -1.157 -11.848 1.00 88.12 195 LEU A CA 1
ATOM 1549 C C . LEU A 1 195 ? 9.688 -2.631 -12.133 1.00 88.12 195 LEU A C 1
ATOM 1551 O O . LEU A 1 195 ? 9.347 -3.401 -11.232 1.00 88.12 195 LEU A O 1
ATOM 1555 N N . LYS A 1 196 ? 9.844 -3.010 -13.400 1.00 90.81 196 LYS A N 1
ATOM 1556 C CA . LYS A 1 196 ? 10.003 -4.403 -13.823 1.00 90.81 196 LYS A CA 1
ATOM 1557 C C . LYS A 1 196 ? 11.300 -4.525 -14.609 1.00 90.81 196 LYS A C 1
ATOM 1559 O O . LYS A 1 196 ? 11.526 -3.747 -15.537 1.00 90.81 196 LYS A O 1
ATOM 1564 N N . HIS A 1 197 ? 12.106 -5.508 -14.231 1.00 87.50 197 HIS A N 1
ATOM 1565 C CA . HIS A 1 197 ? 13.288 -5.915 -14.975 1.00 87.50 197 HIS A CA 1
ATOM 1566 C C . HIS A 1 197 ? 12.859 -6.771 -16.164 1.00 87.50 197 HIS A C 1
ATOM 1568 O O . HIS A 1 197 ? 11.984 -7.635 -16.033 1.00 87.50 197 HIS A O 1
ATOM 1574 N N . VAL A 1 198 ? 13.466 -6.516 -17.317 1.00 87.44 198 VAL A N 1
ATOM 1575 C CA . VAL A 1 198 ? 13.209 -7.213 -18.573 1.00 87.44 198 VAL A CA 1
ATOM 1576 C C . VAL A 1 198 ? 14.502 -7.830 -19.065 1.00 87.44 198 VAL A C 1
ATOM 1578 O O . VAL A 1 198 ? 15.470 -7.125 -19.348 1.00 87.44 198 VAL A O 1
ATOM 1581 N N . THR A 1 199 ? 14.488 -9.147 -19.220 1.00 86.06 199 THR A N 1
ATOM 1582 C CA . THR A 1 199 ? 15.607 -9.918 -19.765 1.00 86.06 199 THR A CA 1
ATOM 1583 C C . THR A 1 199 ? 15.203 -10.569 -21.087 1.00 86.06 199 THR A C 1
ATOM 1585 O O . THR A 1 199 ? 14.031 -10.564 -21.468 1.00 86.06 199 THR A O 1
ATOM 1588 N N . GLY A 1 200 ? 16.177 -11.102 -21.831 1.00 79.50 200 GLY A N 1
ATOM 1589 C CA . GLY A 1 200 ? 15.903 -11.825 -23.078 1.00 79.50 200 GLY A CA 1
ATOM 1590 C C . GLY A 1 200 ? 15.460 -10.937 -24.249 1.00 79.50 200 GLY A C 1
ATOM 1591 O O . GLY A 1 200 ? 14.715 -11.356 -25.135 1.00 79.50 200 GLY A O 1
ATOM 1592 N N . ILE A 1 201 ? 15.916 -9.682 -24.283 1.00 77.44 201 ILE A N 1
ATOM 1593 C CA . ILE A 1 201 ? 15.597 -8.756 -25.381 1.00 77.44 201 ILE A CA 1
ATOM 1594 C C . ILE A 1 201 ? 16.374 -9.134 -26.646 1.00 77.44 201 ILE A C 1
ATOM 1596 O O . ILE A 1 201 ? 15.805 -9.156 -27.737 1.00 77.44 201 ILE A O 1
ATOM 1600 N N . LEU A 1 202 ? 17.652 -9.506 -26.506 1.00 74.12 202 LEU A N 1
ATOM 1601 C CA . LEU A 1 202 ? 18.512 -9.894 -27.631 1.00 74.12 202 LEU A CA 1
ATOM 1602 C C . LEU A 1 202 ? 18.024 -11.160 -28.352 1.00 74.12 202 LEU A C 1
ATOM 1604 O O . LEU A 1 202 ? 18.093 -11.240 -29.576 1.00 74.12 202 LEU A O 1
ATOM 1608 N N . ASN A 1 203 ? 17.503 -12.136 -27.604 1.00 74.38 203 ASN A N 1
ATOM 1609 C CA . ASN A 1 203 ? 16.982 -13.398 -28.140 1.00 74.38 203 ASN A CA 1
ATOM 1610 C C . ASN A 1 203 ? 15.455 -13.383 -28.349 1.00 74.38 203 ASN A C 1
ATOM 1612 O O . ASN A 1 203 ? 14.886 -14.413 -28.702 1.00 74.38 203 ASN A O 1
ATOM 1616 N N . LYS A 1 204 ? 14.800 -12.227 -28.154 1.00 70.62 204 LYS A N 1
ATOM 1617 C CA . LYS A 1 204 ? 13.347 -12.016 -28.294 1.00 70.62 204 LYS A CA 1
ATOM 1618 C C . LYS A 1 204 ? 12.473 -12.915 -27.404 1.00 70.62 204 LYS A C 1
ATOM 1620 O O . LYS A 1 204 ? 11.265 -12.987 -27.623 1.00 70.62 204 LYS A O 1
ATOM 1625 N N . ASN A 1 205 ? 13.054 -13.540 -26.381 1.00 78.44 205 ASN A N 1
ATOM 1626 C CA . ASN A 1 205 ? 12.341 -14.287 -25.349 1.00 78.44 205 ASN A CA 1
ATOM 1627 C C . ASN A 1 205 ? 12.249 -13.423 -24.093 1.00 78.44 205 ASN A C 1
ATOM 1629 O O . ASN A 1 205 ? 12.974 -13.629 -23.123 1.00 78.44 205 ASN A O 1
ATOM 1633 N N . LEU A 1 206 ? 11.361 -12.430 -24.144 1.00 81.69 206 LEU A N 1
ATOM 1634 C CA . LEU A 1 206 ? 11.196 -11.462 -23.066 1.00 81.69 206 LEU A CA 1
ATOM 1635 C C . LEU A 1 206 ? 10.673 -12.140 -21.800 1.00 81.69 206 LEU A C 1
ATOM 1637 O O . LEU A 1 206 ? 9.583 -12.716 -21.804 1.00 81.69 206 LEU A O 1
ATOM 1641 N N . ALA A 1 207 ? 11.421 -12.001 -20.712 1.00 84.50 207 ALA A N 1
ATOM 1642 C CA . ALA A 1 207 ? 10.966 -12.354 -19.376 1.00 84.50 207 ALA A CA 1
ATOM 1643 C C . ALA A 1 207 ? 10.876 -11.087 -18.525 1.00 84.50 207 ALA A C 1
ATOM 1645 O O . ALA A 1 207 ? 11.772 -10.245 -18.558 1.00 84.50 207 ALA A O 1
ATOM 1646 N N . PHE A 1 208 ? 9.783 -10.954 -17.776 1.00 85.94 208 PHE A N 1
ATOM 1647 C CA . PHE A 1 208 ? 9.525 -9.809 -16.907 1.00 85.94 208 PHE A CA 1
ATOM 1648 C C . PHE A 1 208 ? 9.550 -10.257 -15.452 1.00 85.94 208 PHE A C 1
ATOM 1650 O O . PHE A 1 208 ? 8.928 -11.265 -15.110 1.00 85.94 208 PHE A O 1
ATOM 1657 N N . SER A 1 209 ? 10.217 -9.490 -14.594 1.00 86.75 209 SER A N 1
ATOM 1658 C CA . SER A 1 209 ? 10.156 -9.705 -13.149 1.00 86.75 209 SER A CA 1
ATOM 1659 C C . SER A 1 209 ? 8.775 -9.365 -12.569 1.00 86.75 209 SER A C 1
ATOM 1661 O O . SER A 1 209 ? 7.930 -8.718 -13.204 1.00 86.75 209 SER A O 1
ATOM 1663 N N . GLU A 1 210 ? 8.576 -9.741 -11.306 1.00 87.50 210 GLU A N 1
ATOM 1664 C CA . GLU A 1 210 ? 7.542 -9.146 -10.452 1.00 87.50 210 GLU A CA 1
ATOM 1665 C C . GLU A 1 210 ? 7.763 -7.632 -10.305 1.00 87.50 210 GLU A C 1
ATOM 1667 O O . GLU A 1 210 ? 8.858 -7.120 -10.589 1.00 87.50 210 GLU A O 1
ATOM 1672 N N . ALA A 1 211 ? 6.714 -6.899 -9.920 1.00 85.88 211 ALA A N 1
ATOM 1673 C CA . ALA A 1 211 ? 6.830 -5.466 -9.708 1.00 85.88 211 ALA A CA 1
ATOM 1674 C C . ALA A 1 211 ? 7.634 -5.197 -8.435 1.00 85.88 211 ALA A C 1
ATOM 1676 O O . ALA A 1 211 ? 7.330 -5.705 -7.359 1.00 85.88 211 ALA A O 1
ATOM 1677 N N . GLN A 1 212 ? 8.645 -4.347 -8.548 1.00 84.44 212 GLN A N 1
ATOM 1678 C CA . GLN A 1 212 ? 9.439 -3.911 -7.406 1.00 84.44 212 GLN A CA 1
ATOM 1679 C C . GLN A 1 212 ? 9.231 -2.419 -7.187 1.00 84.44 212 GLN A C 1
ATOM 1681 O O . GLN A 1 212 ? 9.126 -1.654 -8.145 1.00 84.44 212 GLN A O 1
ATOM 1686 N N . LEU A 1 213 ? 9.180 -1.976 -5.932 1.00 79.38 213 LEU A N 1
ATOM 1687 C CA . LEU A 1 213 ? 9.156 -0.546 -5.632 1.00 79.38 213 LEU A CA 1
ATOM 1688 C C . LEU A 1 213 ? 10.472 0.092 -6.089 1.00 79.38 213 LEU A C 1
ATOM 1690 O O . LEU A 1 213 ? 11.551 -0.322 -5.662 1.00 79.38 213 LEU A O 1
ATOM 1694 N N . ALA A 1 214 ? 10.391 1.141 -6.910 1.00 75.50 214 ALA A N 1
ATOM 1695 C CA . ALA A 1 214 ? 11.584 1.798 -7.438 1.00 75.50 214 ALA A CA 1
ATOM 1696 C C . ALA A 1 214 ? 12.458 2.400 -6.327 1.00 75.50 214 ALA A C 1
ATOM 1698 O O . ALA A 1 214 ? 13.684 2.396 -6.421 1.00 75.50 214 ALA A O 1
ATOM 1699 N N . SER A 1 215 ? 11.834 2.862 -5.240 1.00 68.00 215 SER A N 1
ATOM 1700 C CA . SER A 1 215 ? 12.530 3.347 -4.046 1.00 68.00 215 SER A CA 1
ATOM 1701 C C . SER A 1 215 ? 13.393 2.271 -3.385 1.00 68.00 215 SER A C 1
ATOM 1703 O O . SER A 1 215 ? 14.508 2.579 -2.977 1.00 68.00 215 SER A O 1
ATOM 1705 N N . ALA A 1 216 ? 12.930 1.019 -3.329 1.00 63.62 216 ALA A N 1
ATOM 1706 C CA . ALA A 1 216 ? 13.682 -0.083 -2.732 1.00 63.62 216 ALA A CA 1
ATOM 1707 C C . ALA A 1 216 ? 14.960 -0.382 -3.528 1.00 63.62 216 ALA A C 1
ATOM 1709 O O . ALA A 1 216 ? 16.034 -0.498 -2.943 1.00 63.62 216 ALA A O 1
ATOM 1710 N N . ARG A 1 217 ? 14.870 -0.395 -4.864 1.00 63.97 217 ARG A N 1
ATOM 1711 C CA . ARG A 1 217 ? 16.034 -0.585 -5.740 1.00 63.97 217 ARG A CA 1
ATOM 1712 C C . ARG A 1 217 ? 17.017 0.580 -5.666 1.00 63.97 217 ARG A C 1
ATOM 1714 O O . ARG A 1 217 ? 18.221 0.361 -5.653 1.00 63.97 217 ARG A O 1
ATOM 1721 N N . ILE A 1 218 ? 16.527 1.818 -5.564 1.00 60.03 218 ILE A N 1
ATOM 1722 C CA . ILE A 1 218 ? 17.387 2.989 -5.337 1.00 60.03 218 ILE A CA 1
ATOM 1723 C C . ILE A 1 218 ? 18.108 2.865 -3.991 1.00 60.03 218 ILE A C 1
ATOM 1725 O O . ILE A 1 218 ? 19.309 3.106 -3.929 1.00 60.03 218 ILE A O 1
ATOM 1729 N N . SER A 1 219 ? 17.413 2.461 -2.925 1.00 53.66 219 SER A N 1
ATOM 1730 C CA . SER A 1 219 ? 18.035 2.223 -1.619 1.00 53.66 219 SER A CA 1
ATOM 1731 C C . SER A 1 219 ? 19.086 1.115 -1.666 1.00 53.66 219 SER A C 1
ATOM 1733 O O . SER A 1 219 ? 20.154 1.293 -1.091 1.00 53.66 219 SER A O 1
ATOM 1735 N N . GLU A 1 220 ? 18.826 0.020 -2.380 1.00 56.47 220 GLU A N 1
ATOM 1736 C CA . GLU A 1 220 ? 19.787 -1.069 -2.586 1.00 56.47 220 GLU A CA 1
ATOM 1737 C C . GLU A 1 220 ? 21.033 -0.585 -3.342 1.00 56.47 220 GLU A C 1
ATOM 1739 O O . GLU A 1 220 ? 22.150 -0.814 -2.889 1.00 56.47 220 GLU A O 1
ATOM 1744 N N . ILE A 1 221 ? 20.852 0.168 -4.434 1.00 55.00 221 ILE A N 1
ATOM 1745 C CA . ILE A 1 221 ? 21.957 0.758 -5.205 1.00 55.00 221 ILE A CA 1
ATOM 1746 C C . ILE A 1 221 ? 22.767 1.726 -4.338 1.00 55.00 221 ILE A C 1
ATOM 1748 O O . ILE A 1 221 ? 23.996 1.711 -4.365 1.00 55.00 221 ILE A O 1
ATOM 1752 N N . LEU A 1 222 ? 22.103 2.584 -3.564 1.00 54.09 222 LEU A N 1
ATOM 1753 C CA . LEU A 1 222 ? 22.768 3.536 -2.673 1.00 54.09 222 LEU A CA 1
ATOM 1754 C C . LEU A 1 222 ? 23.568 2.806 -1.582 1.00 54.09 222 LEU A C 1
ATOM 1756 O O . LEU A 1 222 ? 24.725 3.150 -1.347 1.00 54.09 222 LEU A O 1
ATOM 1760 N N . GLN A 1 223 ? 23.011 1.741 -0.998 1.00 54.34 223 GLN A N 1
ATOM 1761 C CA . GLN A 1 223 ? 23.709 0.892 -0.027 1.00 54.34 223 GLN A CA 1
ATOM 1762 C C . GLN A 1 223 ? 24.903 0.155 -0.649 1.00 54.34 223 GLN A C 1
ATOM 1764 O O . GLN A 1 223 ? 25.980 0.141 -0.057 1.00 54.34 223 GLN A O 1
ATOM 1769 N N . SER A 1 224 ? 24.758 -0.401 -1.856 1.00 47.91 224 SER A N 1
ATOM 1770 C CA . SER A 1 224 ? 25.834 -1.132 -2.541 1.00 47.91 224 SER A CA 1
ATOM 1771 C C . SER A 1 224 ? 26.947 -0.220 -3.066 1.00 47.91 224 SER A C 1
ATOM 1773 O O . SER A 1 224 ? 28.064 -0.675 -3.292 1.00 47.91 224 SER A O 1
ATOM 1775 N N . THR A 1 225 ? 26.655 1.067 -3.273 1.00 50.94 225 THR A N 1
ATOM 1776 C CA . THR A 1 225 ? 27.619 2.078 -3.744 1.00 50.94 225 THR A CA 1
ATOM 1777 C C . THR A 1 225 ? 28.187 2.953 -2.620 1.00 50.94 225 THR A C 1
ATOM 1779 O O . THR A 1 225 ? 29.033 3.805 -2.889 1.00 50.94 225 THR A O 1
ATOM 1782 N N . GLY A 1 226 ? 27.763 2.738 -1.367 1.00 35.91 226 GLY A N 1
ATOM 1783 C CA . GLY A 1 226 ? 28.239 3.483 -0.195 1.00 35.91 226 GLY A CA 1
ATOM 1784 C C . GLY A 1 226 ? 27.712 4.920 -0.090 1.00 35.91 226 GLY A C 1
ATOM 1785 O O . GLY A 1 226 ? 28.304 5.737 0.611 1.00 35.91 226 GLY A O 1
ATOM 1786 N N . PHE A 1 227 ? 26.623 5.254 -0.787 1.00 41.78 227 PHE A N 1
ATOM 1787 C CA . PHE A 1 227 ? 25.981 6.565 -0.700 1.00 41.78 227 PHE A CA 1
ATOM 1788 C C . PHE A 1 227 ? 24.869 6.546 0.358 1.00 41.78 227 PHE A C 1
ATOM 1790 O O . PHE A 1 227 ? 23.923 5.768 0.272 1.00 41.78 227 PHE A O 1
ATOM 1797 N N . GLU A 1 228 ? 24.939 7.441 1.346 1.00 38.28 228 GLU A N 1
ATOM 1798 C CA . GLU A 1 228 ? 23.857 7.615 2.319 1.00 38.28 228 GLU A CA 1
ATOM 1799 C C . GLU A 1 228 ? 22.617 8.221 1.641 1.00 38.28 228 GLU A C 1
ATOM 1801 O O . GLU A 1 228 ? 22.654 9.314 1.065 1.00 38.28 228 GLU A O 1
ATOM 1806 N N . ALA A 1 229 ? 21.502 7.490 1.698 1.00 38.72 229 ALA A N 1
ATOM 1807 C CA . ALA A 1 229 ? 20.234 7.877 1.098 1.00 38.72 229 ALA A CA 1
ATOM 1808 C C . ALA A 1 229 ? 19.615 9.077 1.831 1.00 38.72 229 ALA A C 1
ATOM 1810 O O . ALA A 1 229 ? 18.840 8.929 2.775 1.00 38.72 229 ALA A O 1
ATOM 1811 N N . THR A 1 230 ? 19.926 10.288 1.373 1.00 34.38 230 THR A N 1
ATOM 1812 C CA . THR A 1 230 ? 19.156 11.481 1.732 1.00 34.38 230 THR A CA 1
ATOM 1813 C C . THR A 1 230 ? 17.860 11.501 0.919 1.00 34.38 230 THR A C 1
ATOM 1815 O O . THR A 1 230 ? 17.843 11.282 -0.291 1.00 34.38 230 THR A O 1
ATOM 1818 N N . GLN A 1 231 ? 16.752 11.689 1.633 1.00 36.25 231 GLN A N 1
ATOM 1819 C CA . GLN A 1 231 ? 15.376 11.573 1.161 1.00 36.25 231 GLN A CA 1
ATOM 1820 C C . GLN A 1 231 ? 15.099 12.290 -0.177 1.00 36.25 231 GLN A C 1
ATOM 1822 O O . GLN A 1 231 ? 15.553 13.405 -0.423 1.00 36.25 231 GLN A O 1
ATOM 1827 N N . SER A 1 232 ? 14.219 11.675 -0.976 1.00 36.31 232 SER A N 1
ATOM 1828 C CA . SER A 1 232 ? 13.541 12.223 -2.167 1.00 36.31 232 SER A CA 1
ATOM 1829 C C . SER A 1 232 ? 14.383 12.418 -3.439 1.00 36.31 232 SER A C 1
ATOM 1831 O O . SER A 1 232 ? 14.548 13.523 -3.953 1.00 36.31 232 SER A O 1
ATOM 1833 N N . ILE A 1 233 ? 14.829 11.320 -4.053 1.00 39.22 233 ILE A N 1
ATOM 1834 C CA . ILE A 1 233 ? 15.298 11.368 -5.445 1.00 39.22 233 ILE A CA 1
ATOM 1835 C C . ILE A 1 233 ? 14.079 11.263 -6.370 1.00 39.22 233 ILE A C 1
ATOM 1837 O O . ILE A 1 233 ? 13.491 10.196 -6.533 1.00 39.22 233 ILE A O 1
ATOM 1841 N N . LYS A 1 234 ? 13.687 12.387 -6.986 1.00 37.44 234 LYS A N 1
ATOM 1842 C CA . LYS A 1 234 ? 12.787 12.388 -8.150 1.00 37.44 234 LYS 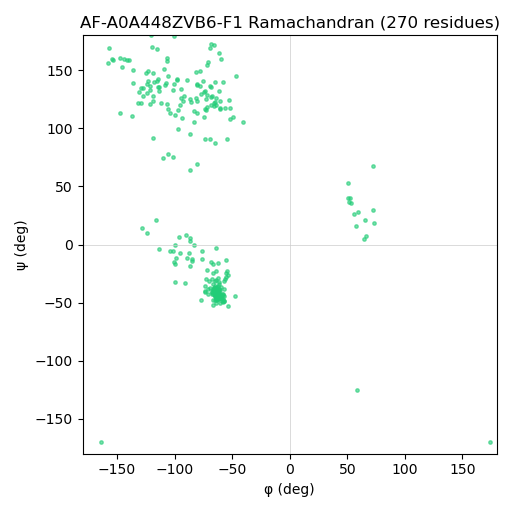A CA 1
ATOM 1843 C C . LYS A 1 234 ? 13.451 11.596 -9.281 1.00 37.44 234 LYS A C 1
ATOM 1845 O O . LYS A 1 234 ? 14.550 11.950 -9.718 1.00 37.44 234 LYS A O 1
ATOM 1850 N N . ILE A 1 235 ? 12.753 10.574 -9.772 1.00 43.47 235 ILE A N 1
ATOM 1851 C CA . ILE A 1 235 ? 13.192 9.635 -10.821 1.00 43.47 235 ILE A CA 1
ATOM 1852 C C . ILE A 1 235 ? 13.610 10.359 -12.114 1.00 43.47 235 ILE A C 1
ATOM 1854 O O . ILE A 1 235 ? 14.507 9.905 -12.818 1.00 43.47 235 ILE A O 1
ATOM 1858 N N . SER A 1 236 ? 13.098 11.570 -12.356 1.00 35.53 236 SER A N 1
ATOM 1859 C CA . SER A 1 236 ? 13.500 12.449 -13.465 1.00 35.53 236 SER A CA 1
ATOM 1860 C C . SER A 1 236 ? 14.958 12.946 -13.433 1.00 35.53 236 SER A C 1
ATOM 1862 O O . SER A 1 236 ? 15.361 13.687 -14.327 1.00 35.53 236 SER A O 1
ATOM 1864 N N . THR A 1 237 ? 15.745 12.610 -12.406 1.00 34.41 237 THR A N 1
ATOM 1865 C CA . THR A 1 237 ? 17.066 13.219 -12.151 1.00 34.41 237 THR A CA 1
ATOM 1866 C C . THR A 1 237 ? 18.200 12.218 -11.962 1.00 34.41 237 THR A C 1
ATOM 1868 O O . THR A 1 237 ? 19.284 12.609 -11.531 1.00 34.41 237 THR A O 1
ATOM 1871 N N . ILE A 1 238 ? 18.012 10.944 -12.313 1.00 39.31 238 ILE A N 1
ATOM 1872 C CA . ILE A 1 238 ? 19.125 9.986 -12.345 1.00 39.31 238 ILE A CA 1
ATOM 1873 C C . ILE A 1 238 ? 19.899 10.187 -13.658 1.00 39.31 238 ILE A C 1
ATOM 1875 O O . ILE A 1 238 ? 19.871 9.376 -14.574 1.00 39.31 238 ILE A O 1
ATOM 1879 N N . LYS A 1 239 ? 20.596 11.322 -13.765 1.00 32.84 239 LYS A N 1
ATOM 1880 C CA . LYS A 1 239 ? 21.859 11.360 -14.504 1.00 32.84 239 LYS A CA 1
ATOM 1881 C C . LYS A 1 239 ? 22.894 10.865 -13.510 1.00 32.84 239 LYS A C 1
ATOM 1883 O O . LYS A 1 239 ? 23.068 11.517 -12.482 1.00 32.84 239 LYS A O 1
ATOM 1888 N N . TYR A 1 240 ? 23.515 9.717 -13.780 1.00 38.12 240 TYR A N 1
ATOM 1889 C CA . TYR A 1 240 ? 24.606 9.168 -12.975 1.00 38.12 240 TYR A CA 1
ATOM 1890 C C . TYR A 1 240 ? 25.553 10.300 -12.555 1.00 38.12 240 TYR A C 1
ATOM 1892 O O . TYR A 1 240 ? 26.289 10.848 -13.378 1.00 38.12 240 TYR A O 1
ATOM 1900 N N . LYS A 1 241 ? 25.501 10.706 -11.280 1.00 35.91 241 LYS A N 1
ATOM 1901 C CA . LYS A 1 241 ? 26.502 11.608 -10.714 1.00 35.91 241 LYS A CA 1
ATOM 1902 C C . LYS A 1 241 ? 27.749 10.762 -10.539 1.00 35.91 241 LYS A C 1
ATOM 1904 O O . LYS A 1 241 ? 27.926 10.109 -9.516 1.00 35.91 241 LYS A O 1
ATOM 1909 N N . VAL A 1 242 ? 28.578 10.750 -11.576 1.00 43.47 242 VAL A N 1
ATOM 1910 C CA . VAL A 1 242 ? 29.918 10.181 -11.506 1.00 43.47 242 VAL A CA 1
ATOM 1911 C C . VAL A 1 242 ? 30.621 10.838 -10.311 1.00 43.47 242 VAL A C 1
ATOM 1913 O O . VAL A 1 242 ? 30.643 12.073 -10.227 1.00 43.47 242 VAL A O 1
ATOM 1916 N N . PRO A 1 243 ? 31.131 10.059 -9.344 1.00 44.41 243 PRO A N 1
ATOM 1917 C CA . PRO A 1 243 ? 31.737 10.624 -8.152 1.00 44.41 243 PRO A CA 1
ATOM 1918 C C . PRO A 1 243 ? 32.905 11.543 -8.518 1.00 44.41 243 PRO A C 1
ATOM 1920 O O . PRO A 1 243 ? 33.714 11.210 -9.383 1.00 44.41 243 PRO A O 1
ATOM 1923 N N . LYS A 1 244 ? 33.044 12.686 -7.833 1.00 50.09 244 LYS A N 1
ATOM 1924 C CA . LYS A 1 244 ? 34.149 13.636 -8.081 1.00 50.09 244 LYS A CA 1
ATOM 1925 C C . LYS A 1 244 ? 35.533 12.978 -7.963 1.00 50.09 244 LYS A C 1
ATOM 1927 O O . LYS A 1 244 ? 36.465 13.404 -8.637 1.00 50.09 244 LYS A O 1
ATOM 1932 N N . TRP A 1 245 ? 35.653 11.918 -7.159 1.00 49.69 245 TRP A N 1
ATOM 1933 C CA . TRP A 1 245 ? 36.888 11.148 -7.017 1.00 49.69 245 TRP A CA 1
ATOM 1934 C C . TRP A 1 245 ? 37.265 10.374 -8.289 1.00 49.69 245 TRP A C 1
ATOM 1936 O O . TRP A 1 245 ? 38.450 10.247 -8.571 1.00 49.69 245 TRP A O 1
ATOM 1946 N N . LEU A 1 246 ? 36.302 9.942 -9.113 1.00 48.59 246 LEU A N 1
ATOM 1947 C CA . LEU A 1 246 ? 36.596 9.268 -10.382 1.00 48.59 246 LEU A CA 1
ATOM 1948 C C . LEU A 1 246 ? 37.217 10.239 -11.402 1.00 48.59 246 LEU A C 1
ATOM 1950 O O . LEU A 1 246 ? 38.162 9.877 -12.097 1.00 48.59 246 LEU A O 1
ATOM 1954 N N . TYR A 1 247 ? 36.758 11.497 -11.437 1.00 56.00 247 TYR A N 1
ATOM 1955 C CA . TYR A 1 247 ? 37.407 12.554 -12.227 1.00 56.00 247 TYR A CA 1
ATOM 1956 C C . TYR A 1 247 ? 38.807 12.887 -11.706 1.00 56.00 247 TYR A C 1
ATOM 1958 O O . TYR A 1 247 ? 39.708 13.124 -12.506 1.00 56.00 247 TYR A O 1
ATOM 1966 N N . ALA A 1 248 ? 39.005 12.869 -10.384 1.00 56.00 248 ALA A N 1
ATOM 1967 C CA . ALA A 1 248 ? 40.321 13.071 -9.785 1.00 56.00 248 ALA A CA 1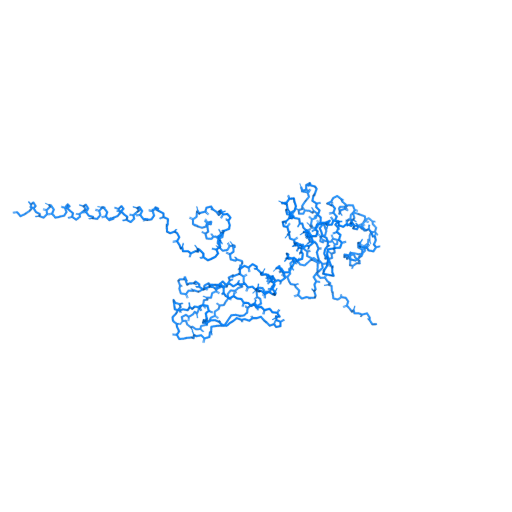
ATOM 1968 C C . ALA A 1 248 ? 41.294 11.930 -10.135 1.00 56.00 248 ALA A C 1
ATOM 1970 O O . ALA A 1 248 ? 42.445 12.205 -10.462 1.00 56.00 248 ALA A O 1
ATOM 1971 N N . ILE A 1 249 ? 40.830 10.672 -10.146 1.00 56.75 249 ILE A N 1
ATOM 1972 C CA . ILE A 1 249 ? 41.634 9.518 -10.580 1.00 56.75 249 ILE A CA 1
ATOM 1973 C C . ILE A 1 249 ? 41.974 9.622 -12.065 1.00 56.75 249 ILE A C 1
ATOM 1975 O O . ILE A 1 249 ? 43.141 9.489 -12.417 1.00 56.75 249 ILE A O 1
ATOM 1979 N N . LEU A 1 250 ? 40.990 9.912 -12.925 1.00 56.53 250 LEU A N 1
ATOM 1980 C CA . LEU A 1 250 ? 41.228 10.078 -14.361 1.00 56.53 250 LEU A CA 1
ATOM 1981 C C . LEU A 1 250 ? 42.244 11.200 -14.621 1.00 56.53 250 LEU A C 1
ATOM 1983 O O . LEU A 1 250 ? 43.220 10.989 -15.341 1.00 56.53 250 LEU A O 1
ATOM 1987 N N . ALA A 1 251 ? 42.082 12.359 -13.978 1.00 58.28 251 ALA A N 1
ATOM 1988 C CA . ALA A 1 251 ? 43.033 13.465 -14.080 1.00 58.28 251 ALA A CA 1
ATOM 1989 C C . ALA A 1 251 ? 44.437 13.074 -13.584 1.00 58.28 251 ALA A C 1
ATOM 1991 O O . ALA A 1 251 ? 45.421 13.364 -14.261 1.00 58.28 251 ALA A O 1
ATOM 1992 N N . ALA A 1 252 ? 44.540 12.358 -12.460 1.00 63.66 252 ALA A N 1
ATOM 1993 C CA . ALA A 1 252 ? 45.818 11.876 -11.939 1.00 63.66 252 ALA A CA 1
ATOM 1994 C C 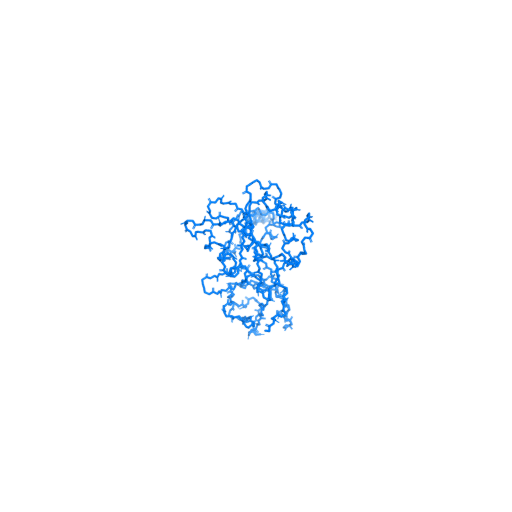. ALA A 1 252 ? 46.499 10.886 -12.901 1.00 63.66 252 ALA A C 1
ATOM 1996 O O . ALA A 1 252 ? 47.694 11.016 -13.160 1.00 63.66 252 ALA A O 1
ATOM 1997 N N . THR A 1 253 ? 45.748 9.952 -13.499 1.00 63.91 253 THR A N 1
ATOM 1998 C CA . THR A 1 253 ? 46.296 9.012 -14.493 1.00 63.91 253 THR A CA 1
ATOM 1999 C C . THR A 1 253 ? 46.800 9.715 -15.753 1.00 63.91 253 THR A C 1
ATOM 2001 O O . THR A 1 253 ? 47.855 9.345 -16.265 1.00 63.91 253 THR A O 1
ATOM 2004 N N . TRP A 1 254 ? 46.119 10.772 -16.214 1.00 62.62 254 TRP A N 1
ATOM 2005 C CA . TRP A 1 254 ? 46.575 11.568 -17.359 1.00 62.62 254 TRP A CA 1
ATOM 2006 C C . TRP A 1 254 ? 47.866 12.337 -17.062 1.00 62.62 254 TRP A C 1
ATOM 2008 O O . TRP A 1 254 ? 48.744 12.383 -17.921 1.00 62.62 254 TRP A O 1
ATOM 2018 N N . VAL A 1 255 ? 48.020 12.888 -15.852 1.00 66.19 255 VAL A N 1
ATOM 2019 C CA . VAL A 1 255 ? 49.248 13.595 -15.441 1.00 66.19 255 VAL A CA 1
ATOM 2020 C C . VAL A 1 255 ? 50.435 12.636 -15.346 1.00 66.19 255 VAL A C 1
ATOM 2022 O O . VAL A 1 255 ? 51.513 12.961 -15.842 1.00 66.19 255 VAL A O 1
ATOM 2025 N N . VAL A 1 256 ? 50.243 11.443 -14.773 1.00 69.94 256 VAL A N 1
ATOM 2026 C CA . VAL A 1 256 ? 51.303 10.421 -14.689 1.00 69.94 256 VAL A CA 1
ATOM 2027 C C . VAL A 1 256 ? 51.726 9.960 -16.084 1.00 69.94 256 VAL A C 1
ATOM 2029 O O . VAL A 1 256 ? 52.923 9.901 -16.356 1.00 69.94 256 VAL A O 1
ATOM 2032 N N . LEU A 1 257 ? 50.766 9.723 -16.989 1.00 66.75 257 LEU A N 1
ATOM 2033 C CA . LEU A 1 257 ? 51.044 9.341 -18.376 1.00 66.75 257 LEU A CA 1
ATOM 2034 C C . LEU A 1 257 ? 51.869 10.418 -19.105 1.00 66.75 257 LEU A C 1
ATOM 2036 O O . LEU A 1 257 ? 52.880 10.107 -19.739 1.00 66.75 257 LEU A O 1
ATOM 2040 N N . LEU A 1 258 ? 51.481 11.690 -18.970 1.00 66.69 258 LEU A N 1
ATOM 2041 C CA . LEU A 1 258 ? 52.196 12.828 -19.559 1.00 66.69 258 LEU A CA 1
ATOM 2042 C C . LEU A 1 258 ? 53.625 12.940 -19.019 1.00 66.69 258 LEU A C 1
ATOM 2044 O O . LEU A 1 258 ? 54.561 13.134 -19.793 1.00 66.69 258 LEU A O 1
ATOM 2048 N N . PHE A 1 259 ? 53.809 12.745 -17.712 1.00 67.31 259 PHE A N 1
ATOM 2049 C CA . PHE A 1 259 ? 55.128 12.774 -17.083 1.00 67.31 259 PHE A CA 1
ATOM 2050 C C . PHE A 1 259 ? 56.022 11.629 -17.583 1.00 67.31 259 PHE A C 1
ATOM 2052 O O . PHE A 1 259 ? 57.186 11.856 -17.914 1.00 67.31 259 PHE A O 1
ATOM 2059 N N . THR A 1 260 ? 55.476 10.416 -17.734 1.00 69.50 260 THR A N 1
ATOM 2060 C CA . THR A 1 260 ? 56.218 9.282 -18.312 1.00 69.50 260 THR A CA 1
ATOM 2061 C C . THR A 1 260 ? 56.586 9.494 -19.780 1.00 69.50 260 THR A C 1
ATOM 2063 O O . THR A 1 260 ? 57.696 9.145 -20.176 1.00 69.50 260 THR A O 1
ATOM 2066 N N . ILE A 1 261 ? 55.715 10.119 -20.580 1.00 70.94 261 ILE A N 1
ATOM 2067 C CA . ILE A 1 261 ? 56.007 10.446 -21.985 1.00 70.94 261 ILE A CA 1
ATOM 2068 C C . ILE A 1 261 ? 57.111 11.510 -22.075 1.00 70.94 261 ILE A C 1
ATOM 2070 O O . ILE A 1 261 ? 58.019 11.376 -22.891 1.00 70.94 261 ILE A O 1
ATOM 2074 N N . ILE A 1 262 ? 57.091 12.529 -21.209 1.00 70.50 262 ILE A N 1
ATOM 2075 C CA . ILE A 1 262 ? 58.139 13.562 -21.160 1.00 70.50 262 ILE A CA 1
ATOM 2076 C C . ILE A 1 262 ? 59.494 12.951 -20.774 1.00 70.50 262 ILE A C 1
ATOM 2078 O O . ILE A 1 262 ? 60.498 13.254 -21.417 1.00 70.50 262 ILE A O 1
ATOM 2082 N N . ILE A 1 263 ? 59.536 12.054 -19.782 1.00 68.38 263 ILE A N 1
ATOM 2083 C CA . ILE A 1 263 ? 60.768 11.332 -19.412 1.00 68.38 263 ILE A CA 1
ATOM 2084 C C . ILE A 1 263 ? 61.262 10.457 -20.570 1.00 68.38 263 ILE A C 1
ATOM 2086 O O . ILE A 1 263 ? 62.466 10.411 -20.823 1.00 68.38 263 ILE A O 1
ATOM 2090 N N . LEU A 1 264 ? 60.363 9.788 -21.297 1.00 70.38 264 LEU A N 1
ATOM 2091 C CA . LEU A 1 264 ? 60.714 8.976 -22.464 1.00 70.38 264 LEU A CA 1
ATOM 2092 C C . LEU A 1 264 ? 61.323 9.835 -23.587 1.00 70.38 264 LEU A C 1
ATOM 2094 O O . LEU A 1 264 ? 62.362 9.489 -24.139 1.00 70.38 264 LEU A O 1
ATOM 2098 N N . ILE A 1 265 ? 60.730 10.995 -23.880 1.00 71.31 265 ILE A N 1
ATOM 2099 C CA . ILE A 1 265 ? 61.253 11.935 -24.884 1.00 71.31 265 ILE A CA 1
ATOM 2100 C C . ILE A 1 265 ? 62.614 12.491 -24.448 1.00 71.31 265 ILE A C 1
ATOM 2102 O O . ILE A 1 265 ? 63.541 12.526 -25.251 1.00 71.31 265 ILE A O 1
ATOM 2106 N N . LEU A 1 266 ? 62.767 12.877 -23.177 1.00 63.78 266 LEU A N 1
ATOM 2107 C CA . LEU A 1 266 ? 64.033 13.383 -22.635 1.00 63.78 266 LEU A CA 1
ATOM 2108 C C . LEU A 1 266 ? 65.132 12.315 -22.593 1.00 63.78 266 LEU A C 1
ATOM 2110 O O . LEU A 1 266 ? 66.298 12.647 -22.778 1.00 63.78 266 LEU A O 1
ATOM 2114 N N . SER A 1 267 ? 64.788 11.046 -22.359 1.00 63.62 267 SER A N 1
ATOM 2115 C CA . SER A 1 267 ? 65.755 9.941 -22.384 1.00 63.62 267 SER A CA 1
ATOM 2116 C C . SER A 1 267 ? 66.179 9.579 -23.807 1.00 63.62 267 SER A C 1
ATOM 2118 O O . SER A 1 267 ? 67.361 9.330 -24.020 1.00 63.62 267 SER A O 1
ATOM 2120 N N . ILE A 1 268 ? 65.278 9.659 -24.791 1.00 61.88 268 ILE A N 1
ATOM 2121 C CA . ILE A 1 268 ? 65.626 9.528 -26.217 1.00 61.88 268 ILE A CA 1
ATOM 2122 C C . ILE A 1 268 ? 66.475 10.723 -26.684 1.00 61.88 268 ILE A C 1
ATOM 2124 O O 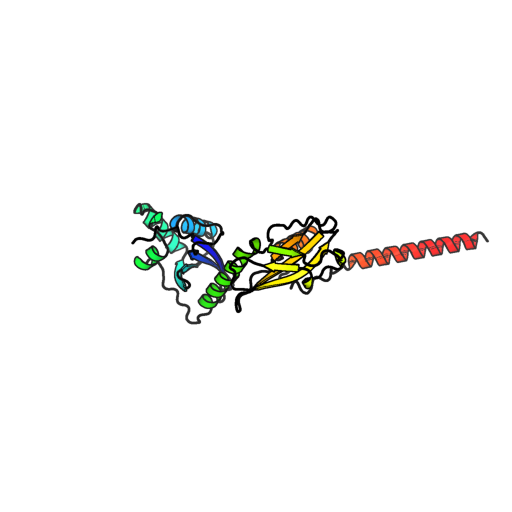. ILE A 1 268 ? 67.486 10.527 -27.349 1.00 61.88 268 ILE A O 1
ATOM 2128 N N . ALA A 1 269 ? 66.134 11.949 -26.277 1.00 57.69 269 ALA A N 1
ATOM 2129 C CA . ALA A 1 269 ? 66.888 13.161 -26.615 1.00 57.69 269 ALA A CA 1
ATOM 2130 C C . ALA A 1 269 ? 68.276 13.243 -25.951 1.00 57.69 269 ALA A C 1
ATOM 2132 O O . ALA A 1 269 ? 69.089 14.061 -26.360 1.00 57.69 269 ALA A O 1
ATOM 2133 N N . ARG A 1 270 ? 68.555 12.418 -24.930 1.00 49.91 270 ARG A N 1
ATOM 2134 C CA . ARG A 1 270 ? 69.886 12.279 -24.308 1.00 49.91 270 ARG A CA 1
ATOM 2135 C C . ARG A 1 270 ? 70.764 11.215 -24.979 1.00 49.91 270 ARG A C 1
ATOM 2137 O O . ARG A 1 270 ? 71.935 11.111 -24.629 1.00 49.91 270 ARG A O 1
ATOM 2144 N N . ILE A 1 271 ? 70.179 10.390 -25.852 1.00 49.91 271 ILE A N 1
ATOM 2145 C CA . ILE A 1 271 ? 70.839 9.293 -26.581 1.00 49.91 271 ILE A CA 1
ATOM 2146 C C . ILE A 1 271 ? 71.224 9.724 -28.017 1.00 49.91 271 ILE A C 1
ATOM 2148 O O . ILE A 1 271 ? 72.005 9.029 -28.664 1.00 49.91 271 ILE A O 1
ATOM 2152 N N . ILE A 1 272 ? 70.725 10.873 -28.493 1.00 45.09 272 ILE A N 1
ATOM 2153 C CA . ILE A 1 272 ? 71.136 11.556 -29.738 1.00 45.09 272 ILE A CA 1
ATOM 2154 C C . ILE A 1 272 ? 72.173 12.627 -29.395 1.00 45.09 272 ILE A C 1
ATOM 2156 O O . ILE A 1 272 ? 73.171 12.729 -30.140 1.00 45.09 272 ILE A O 1
#